Protein AF-A0A817JSJ7-F1 (afdb_monomer_lite)

Radius of gyration: 29.2 Å; chains: 1; bounding box: 54×54×92 Å

Structure (mmCIF, N/CA/C/O backbone):
data_AF-A0A817JSJ7-F1
#
_entry.id   AF-A0A817JSJ7-F1
#
loop_
_atom_site.group_PDB
_atom_site.id
_atom_site.type_symbol
_atom_site.label_atom_id
_atom_site.label_alt_id
_atom_site.label_comp_id
_atom_site.label_asym_id
_atom_site.label_entity_id
_atom_site.label_seq_id
_atom_site.pdbx_PDB_ins_code
_atom_site.Cartn_x
_atom_site.Cartn_y
_atom_site.Cartn_z
_atom_site.occupancy
_atom_site.B_iso_or_equiv
_atom_site.auth_seq_id
_atom_site.auth_comp_id
_atom_site.auth_asym_id
_atom_site.auth_atom_id
_atom_site.pdbx_PDB_model_num
ATOM 1 N N . MET A 1 1 ? -18.099 33.574 53.831 1.00 62.34 1 MET A N 1
ATOM 2 C CA . MET A 1 1 ? -17.077 33.649 52.765 1.00 62.34 1 MET A CA 1
ATOM 3 C C . MET A 1 1 ? -16.277 32.355 52.636 1.00 62.34 1 MET A C 1
ATOM 5 O O . MET A 1 1 ? -16.390 31.718 51.605 1.00 62.34 1 MET A O 1
ATOM 9 N N . GLN A 1 2 ? -15.532 31.900 53.654 1.00 65.31 2 GLN A N 1
ATOM 10 C CA . GLN A 1 2 ? -14.734 30.658 53.552 1.00 65.31 2 GLN A CA 1
ATOM 11 C C . GLN A 1 2 ? -15.597 29.377 53.462 1.00 65.31 2 GLN A C 1
ATOM 13 O O . GLN A 1 2 ? -15.298 28.496 52.664 1.00 65.31 2 GLN A O 1
ATOM 18 N N . ASN A 1 3 ? -16.729 29.326 54.180 1.00 74.06 3 ASN A N 1
ATOM 19 C CA . ASN A 1 3 ? -17.732 28.254 54.039 1.00 74.06 3 ASN A CA 1
ATOM 20 C C . ASN A 1 3 ? -18.443 28.254 52.675 1.00 74.06 3 ASN A C 1
ATOM 22 O O . ASN A 1 3 ? -18.825 27.194 52.188 1.00 74.06 3 ASN A O 1
ATOM 26 N N . ASP A 1 4 ? -18.614 29.422 52.052 1.00 84.06 4 ASP A N 1
ATOM 27 C CA . ASP A 1 4 ? -19.301 29.533 50.759 1.00 84.06 4 ASP A CA 1
ATOM 28 C C . ASP A 1 4 ? -18.400 29.043 49.618 1.00 84.06 4 ASP A C 1
ATOM 30 O O . ASP A 1 4 ? -18.872 28.364 48.712 1.00 84.06 4 ASP A O 1
ATOM 34 N N . ILE A 1 5 ? -17.092 29.321 49.701 1.00 87.44 5 ILE A N 1
ATOM 35 C CA . ILE A 1 5 ? -16.091 28.835 48.738 1.00 87.44 5 ILE A CA 1
ATOM 36 C C . ILE A 1 5 ? -16.008 27.307 48.775 1.00 87.44 5 ILE A C 1
ATOM 38 O O . ILE A 1 5 ? -16.119 26.675 47.729 1.00 87.44 5 ILE A O 1
ATOM 42 N N . HIS A 1 6 ? -15.902 26.707 49.966 1.00 88.88 6 HIS A N 1
ATOM 43 C CA . HIS A 1 6 ? -15.808 25.250 50.084 1.00 88.88 6 HIS A CA 1
ATOM 44 C C . HIS A 1 6 ? -17.056 24.543 49.525 1.00 88.88 6 HIS A C 1
ATOM 46 O O . HIS A 1 6 ? -16.943 23.515 48.855 1.00 88.88 6 HIS A O 1
ATOM 52 N N . LYS A 1 7 ? -18.245 25.118 49.747 1.00 92.75 7 LYS A N 1
ATOM 53 C CA . LYS A 1 7 ? -19.495 24.591 49.192 1.00 92.75 7 LYS A CA 1
ATOM 54 C C . LYS A 1 7 ? -19.500 24.628 47.660 1.00 92.75 7 LYS A C 1
ATOM 56 O O . LYS A 1 7 ? -19.850 23.632 47.035 1.00 92.75 7 LYS A O 1
ATOM 61 N N . ILE A 1 8 ? -19.074 25.744 47.065 1.00 92.38 8 ILE A N 1
ATOM 62 C CA . ILE A 1 8 ? -18.981 25.890 45.604 1.00 92.38 8 ILE A CA 1
ATOM 63 C C . ILE A 1 8 ? -17.980 24.886 45.021 1.00 92.38 8 ILE A C 1
ATOM 65 O O . ILE A 1 8 ? -18.271 24.253 44.008 1.00 92.38 8 ILE A O 1
ATOM 69 N N . GLU A 1 9 ? -16.820 24.706 45.658 1.00 92.69 9 GLU A N 1
ATOM 70 C CA . GLU A 1 9 ? -15.817 23.724 45.230 1.00 92.69 9 GLU A CA 1
ATOM 71 C C . GLU A 1 9 ? -16.383 22.300 45.229 1.00 92.69 9 GLU A C 1
ATOM 73 O O . GLU A 1 9 ? -16.220 21.573 44.249 1.00 92.69 9 GLU A O 1
ATOM 78 N N . GLN A 1 10 ? -17.102 21.918 46.287 1.00 93.38 10 GLN A N 1
ATOM 79 C CA . GLN A 1 10 ? -17.712 20.596 46.384 1.00 93.38 10 GLN A CA 1
ATOM 80 C C . GLN A 1 10 ? -18.798 20.380 45.317 1.00 93.38 10 GLN A C 1
ATOM 82 O O . GLN A 1 10 ? -18.783 19.357 44.634 1.00 93.38 10 GLN A O 1
ATOM 87 N N . GLU A 1 11 ? -19.684 21.357 45.104 1.00 94.50 11 GLU A N 1
ATOM 88 C CA . GLU A 1 11 ? -20.703 21.299 44.043 1.00 94.50 11 GLU A CA 1
ATOM 89 C C . GLU A 1 11 ? -20.063 21.168 42.647 1.00 94.50 11 GLU A C 1
ATOM 91 O O . GLU A 1 11 ? -20.537 20.403 41.800 1.00 94.50 11 GLU A O 1
ATOM 96 N N . CYS A 1 12 ? -18.949 21.868 42.402 1.00 92.31 12 CYS A N 1
ATOM 97 C CA . CYS A 1 12 ? -18.202 21.760 41.149 1.00 92.31 12 CYS A CA 1
ATOM 98 C C . CYS A 1 12 ? -17.604 20.362 40.948 1.00 92.31 12 CYS A C 1
ATOM 100 O O . CYS A 1 12 ? -17.682 19.821 39.841 1.00 92.31 12 CYS A O 1
ATOM 102 N N . LEU A 1 13 ? -17.024 19.774 41.998 1.00 90.75 13 LEU A N 1
ATOM 103 C CA . LEU A 1 13 ? -16.446 18.429 41.951 1.00 90.75 13 LEU A CA 1
ATOM 104 C C . LEU A 1 13 ? -17.517 17.363 41.698 1.00 90.75 13 LEU A C 1
ATOM 106 O O . LEU A 1 13 ? -17.345 16.522 40.817 1.00 90.75 13 LEU A O 1
ATOM 110 N N . GLU A 1 14 ? -18.654 17.436 42.389 1.00 93.56 14 GLU A N 1
ATOM 111 C CA . GLU A 1 14 ? -19.774 16.508 42.196 1.00 93.56 14 GLU A CA 1
ATOM 112 C C . GLU A 1 14 ? -20.348 16.595 40.770 1.00 93.56 14 GLU A C 1
ATOM 114 O O . GLU A 1 14 ? -20.631 15.572 40.126 1.00 93.56 14 GLU A O 1
ATOM 119 N N . LEU A 1 15 ? -20.467 17.813 40.227 1.00 94.56 15 LEU A N 1
ATOM 120 C CA . LEU A 1 15 ? -20.903 18.027 38.848 1.00 94.56 15 LEU A CA 1
ATOM 121 C C . LEU A 1 15 ? -19.897 17.453 37.842 1.00 94.56 15 LEU A C 1
ATOM 123 O O . LEU A 1 15 ? -20.296 16.829 36.852 1.00 94.56 15 LEU A O 1
ATOM 127 N N . LEU A 1 16 ? -18.600 17.651 38.086 1.00 91.00 16 LEU A N 1
ATOM 128 C CA . LEU A 1 16 ? -17.531 17.115 37.248 1.00 91.00 16 LEU A CA 1
ATOM 129 C C . LEU A 1 16 ? -17.543 15.582 37.253 1.00 91.00 16 LEU A C 1
ATOM 131 O O . LEU A 1 16 ? -17.567 14.971 36.183 1.00 91.00 16 LEU A O 1
ATOM 135 N N . GLU A 1 17 ? -17.608 14.956 38.428 1.00 90.81 17 GLU A N 1
ATOM 136 C CA . GLU A 1 17 ? -17.703 13.500 38.556 1.00 90.81 17 GLU A CA 1
ATOM 137 C C . GLU A 1 17 ? -18.913 12.934 37.810 1.00 90.81 17 GLU A C 1
ATOM 139 O O . GLU A 1 17 ? -18.805 11.925 37.110 1.00 90.81 17 GLU A O 1
ATOM 144 N N . THR A 1 18 ? -20.069 13.588 37.933 1.00 94.25 18 THR A N 1
ATOM 145 C CA . THR A 1 18 ? -21.304 13.166 37.262 1.00 94.25 18 THR A CA 1
ATOM 146 C C . THR A 1 18 ? -21.153 13.216 35.741 1.00 94.25 18 THR A C 1
ATOM 148 O O . THR A 1 18 ? -21.547 12.279 35.034 1.00 94.25 18 THR A O 1
ATOM 151 N N . LYS A 1 19 ? -20.521 14.273 35.215 1.00 94.06 19 LYS A N 1
ATOM 152 C CA . LYS A 1 19 ? -20.223 14.389 33.781 1.00 94.06 19 LYS A CA 1
ATOM 153 C C . LYS A 1 19 ? -19.260 13.301 33.315 1.00 94.06 19 LYS A C 1
ATOM 155 O O . LYS A 1 19 ? -19.505 12.688 32.280 1.00 94.06 19 LYS A O 1
ATOM 160 N N . ILE A 1 20 ? -18.217 13.006 34.087 1.00 92.69 20 ILE A N 1
ATOM 161 C CA . ILE A 1 20 ? -17.243 11.961 33.745 1.00 92.69 20 ILE A CA 1
ATOM 162 C C . ILE A 1 20 ? -17.897 10.582 33.745 1.00 92.69 20 ILE A C 1
ATOM 164 O O . ILE A 1 20 ? -17.749 9.845 32.774 1.00 92.69 20 ILE A O 1
ATOM 168 N N . LYS A 1 21 ? -18.695 10.254 34.769 1.00 93.00 21 LYS A N 1
ATOM 169 C CA . LYS A 1 21 ? -19.471 9.002 34.820 1.00 93.00 21 LYS A CA 1
ATOM 170 C C . LYS A 1 21 ? -20.383 8.859 33.595 1.00 93.00 21 LYS A C 1
ATOM 172 O O . LYS A 1 21 ? -20.471 7.778 33.014 1.00 93.00 21 LYS A O 1
ATOM 177 N N . THR A 1 22 ? -21.003 9.956 33.157 1.00 95.44 22 THR A N 1
ATOM 178 C CA . THR A 1 22 ? -21.843 9.987 31.948 1.00 95.44 22 THR A CA 1
ATOM 179 C C . THR A 1 22 ? -21.032 9.722 30.675 1.00 95.44 22 THR A C 1
ATOM 181 O O . THR A 1 22 ? -21.465 8.938 29.827 1.00 95.44 22 THR A O 1
ATOM 184 N N . ILE A 1 23 ? -19.845 10.324 30.547 1.00 95.44 23 ILE A N 1
ATOM 185 C CA . ILE A 1 23 ? -18.925 10.083 29.425 1.00 95.44 23 ILE A CA 1
ATOM 186 C C . ILE A 1 23 ? -18.484 8.614 29.407 1.00 95.44 23 ILE A C 1
ATOM 188 O O . ILE A 1 23 ? -18.641 7.959 28.380 1.00 95.44 23 ILE A O 1
ATOM 192 N N . CYS A 1 24 ? -18.018 8.070 30.538 1.00 94.25 24 CYS A N 1
ATOM 193 C CA . CYS A 1 24 ? -17.619 6.663 30.652 1.00 94.25 24 CYS A CA 1
ATOM 194 C C . CYS A 1 24 ? -18.755 5.714 30.247 1.00 94.25 24 CYS A C 1
ATOM 196 O O . CYS A 1 24 ? -18.560 4.854 29.393 1.00 94.25 24 CYS A O 1
ATOM 198 N N . SER A 1 25 ? -19.969 5.924 30.772 1.00 95.19 25 SER A N 1
ATOM 199 C CA . SER A 1 25 ? -21.135 5.106 30.413 1.00 95.19 25 SER A CA 1
ATOM 200 C C . SER A 1 25 ? -21.480 5.198 28.922 1.00 95.19 25 SER A C 1
ATOM 202 O O . SER A 1 25 ? -21.904 4.213 28.318 1.00 95.19 25 SER A O 1
ATOM 204 N N . SER A 1 26 ? -21.292 6.369 28.309 1.00 96.25 26 SER A N 1
ATOM 205 C CA . SER A 1 26 ? -21.545 6.566 26.879 1.00 96.25 26 SER A CA 1
ATOM 206 C C . SER A 1 26 ? -20.517 5.827 26.020 1.00 96.25 26 SER A C 1
ATOM 208 O O . SER A 1 26 ? -20.895 5.188 25.040 1.00 96.25 26 SER A O 1
ATOM 210 N N . VAL A 1 27 ? -19.240 5.841 26.417 1.00 96.00 27 VAL A N 1
ATOM 211 C CA . VAL A 1 27 ? -18.190 5.043 25.767 1.00 96.00 27 VAL A CA 1
ATOM 212 C C . VAL A 1 27 ? -18.471 3.552 25.912 1.00 96.00 27 VAL A C 1
ATOM 214 O O . VAL A 1 27 ? -18.453 2.848 24.909 1.00 96.00 27 VAL A O 1
ATOM 217 N N . ASP A 1 28 ? -18.807 3.073 27.111 1.00 95.25 28 ASP A N 1
ATOM 218 C CA . ASP A 1 28 ? -19.097 1.654 27.353 1.00 95.25 28 ASP A CA 1
ATOM 219 C C . ASP A 1 28 ? -20.264 1.144 26.491 1.00 95.25 28 ASP A C 1
ATOM 221 O O . ASP A 1 28 ? -20.211 0.036 25.949 1.00 95.25 28 ASP A O 1
ATOM 225 N N . LYS A 1 29 ? -21.308 1.963 26.301 1.00 96.50 29 LYS A N 1
ATOM 226 C CA . LYS A 1 29 ? -22.425 1.642 25.397 1.00 96.50 29 LYS A CA 1
ATOM 227 C C . LYS A 1 29 ? -21.965 1.519 23.944 1.00 96.50 29 LYS A C 1
ATOM 229 O O . LYS A 1 29 ? -22.336 0.558 23.272 1.00 96.50 29 LYS A O 1
ATOM 234 N N . LEU A 1 30 ? -21.151 2.464 23.469 1.00 96.94 30 LEU A N 1
ATOM 235 C CA . LEU A 1 30 ? -20.609 2.443 22.106 1.00 96.94 30 LEU A CA 1
ATOM 236 C C . LEU A 1 30 ? -19.670 1.252 21.891 1.00 96.94 30 LEU A C 1
ATOM 238 O O . LEU A 1 30 ? -19.754 0.597 20.856 1.00 96.94 30 LEU A O 1
ATOM 242 N N . LEU A 1 31 ? -18.830 0.925 22.874 1.00 95.25 31 LEU A N 1
ATOM 243 C CA . LEU A 1 31 ? -17.957 -0.248 22.840 1.00 95.25 31 LEU A CA 1
ATOM 244 C C . LEU A 1 31 ? -18.757 -1.548 22.805 1.00 95.25 31 LEU A C 1
ATOM 246 O O . LEU A 1 31 ? -18.486 -2.403 21.970 1.00 95.25 31 LEU A O 1
ATOM 250 N N . THR A 1 32 ? -19.788 -1.671 23.645 1.00 95.25 32 THR A N 1
ATOM 251 C CA . THR A 1 32 ? -20.672 -2.847 23.652 1.00 95.25 32 THR A CA 1
ATOM 252 C C . THR A 1 32 ? -21.323 -3.044 22.285 1.00 95.25 32 THR A C 1
ATOM 254 O O . THR A 1 32 ? -21.316 -4.150 21.742 1.00 95.25 32 THR A O 1
ATOM 257 N N . LYS A 1 33 ? -21.831 -1.958 21.693 1.00 95.75 33 LYS A N 1
ATOM 258 C CA . LYS A 1 33 ? -22.406 -1.984 20.348 1.00 95.75 33 LYS A CA 1
ATOM 259 C C . LYS A 1 33 ? -21.364 -2.366 19.293 1.00 95.75 33 LYS A C 1
ATOM 261 O O . LYS A 1 33 ? -21.625 -3.227 18.458 1.00 95.75 33 LYS A O 1
ATOM 266 N N . PHE A 1 34 ? -20.167 -1.786 19.353 1.00 94.31 34 PHE A N 1
ATOM 267 C CA . PHE A 1 34 ? -19.067 -2.091 18.436 1.00 94.31 34 PHE A CA 1
ATOM 268 C C . PHE A 1 34 ? -18.654 -3.572 18.487 1.00 94.31 34 PHE A C 1
ATOM 270 O O . PHE A 1 34 ? -18.462 -4.206 17.444 1.00 94.31 34 PHE A O 1
ATOM 277 N N . SER A 1 35 ? -18.588 -4.155 19.686 1.00 91.69 35 SER A N 1
ATOM 278 C CA . SER A 1 35 ? -18.313 -5.581 19.869 1.00 91.69 35 SER A CA 1
ATOM 279 C C . SER A 1 35 ? -19.367 -6.466 19.194 1.00 91.69 35 SER A C 1
ATOM 281 O O . SER A 1 35 ? -19.005 -7.500 18.627 1.00 91.69 35 SER A O 1
ATOM 283 N N . GLN A 1 36 ? -20.638 -6.048 19.192 1.00 91.25 36 GLN A N 1
ATOM 284 C CA . GLN A 1 36 ? -21.764 -6.794 18.618 1.00 91.25 36 GLN A CA 1
ATOM 285 C C . GLN A 1 36 ? -21.904 -6.613 17.095 1.00 91.25 36 GLN A C 1
ATOM 287 O O . GLN A 1 36 ? -22.026 -7.599 16.372 1.00 91.25 36 GLN A O 1
ATOM 292 N N . GLU A 1 37 ? -21.855 -5.379 16.588 1.00 86.38 37 GLU A N 1
ATOM 293 C CA . GLU A 1 37 ? -22.254 -5.038 15.208 1.00 86.38 37 GLU A CA 1
ATOM 294 C C . GLU A 1 37 ? -21.086 -4.949 14.207 1.00 86.38 37 GLU A C 1
ATOM 296 O O . GLU A 1 37 ? -21.292 -4.669 13.027 1.00 86.38 37 GLU A O 1
ATOM 301 N N . ASN A 1 38 ? -19.847 -5.211 14.644 1.00 80.75 38 ASN A N 1
ATOM 302 C CA . ASN A 1 38 ? -18.590 -5.090 13.880 1.00 80.75 38 ASN A CA 1
ATOM 303 C C . ASN A 1 38 ? -18.203 -3.662 13.455 1.00 80.75 38 ASN A C 1
ATOM 305 O O . ASN A 1 38 ? -17.016 -3.393 13.280 1.00 80.75 38 ASN A O 1
ATOM 309 N N . ILE A 1 39 ? -19.157 -2.752 13.256 1.00 87.44 39 ILE A N 1
ATOM 310 C CA . ILE A 1 39 ? -18.911 -1.388 12.778 1.00 87.44 39 ILE A CA 1
ATOM 311 C C . ILE A 1 39 ? -19.894 -0.440 13.466 1.00 87.44 39 ILE A C 1
ATOM 313 O O . ILE A 1 39 ? -21.045 -0.800 13.692 1.00 87.44 39 ILE A O 1
ATOM 317 N N . LEU A 1 40 ? -19.449 0.777 13.770 1.00 93.81 40 LEU A N 1
ATOM 318 C CA . LEU A 1 40 ? -20.327 1.858 14.213 1.00 93.81 40 LEU A CA 1
ATOM 319 C C . LEU A 1 40 ? -20.749 2.734 13.026 1.00 93.81 40 LEU A C 1
ATOM 321 O O . LEU A 1 40 ? -20.100 2.765 11.976 1.00 93.81 40 LEU A O 1
ATOM 325 N N . THR A 1 41 ? -21.833 3.484 13.190 1.00 94.69 41 THR A N 1
ATOM 326 C CA . THR A 1 41 ? -22.173 4.557 12.250 1.00 94.69 41 THR A CA 1
ATOM 327 C C . THR A 1 41 ? -21.184 5.720 12.376 1.00 94.69 41 THR A C 1
ATOM 329 O O . THR A 1 41 ? -20.485 5.867 13.377 1.00 94.69 41 THR A O 1
ATOM 332 N N . ARG A 1 42 ? -21.135 6.600 11.368 1.00 93.62 42 ARG A N 1
ATOM 333 C CA . ARG A 1 42 ? -20.262 7.787 11.398 1.00 93.62 42 ARG A CA 1
ATOM 334 C C . ARG A 1 42 ? -20.513 8.667 12.628 1.00 93.62 42 ARG A C 1
ATOM 336 O O . ARG A 1 42 ? -19.566 9.049 13.298 1.00 93.62 42 ARG A O 1
ATOM 343 N N . VAL A 1 43 ? -21.782 8.924 12.944 1.00 96.69 43 VAL A N 1
ATOM 344 C CA . VAL A 1 43 ? -22.179 9.734 14.109 1.00 96.69 43 VAL A CA 1
ATOM 345 C C . VAL A 1 43 ? -21.708 9.087 15.413 1.00 96.69 43 VAL A C 1
ATOM 347 O O . VAL A 1 43 ? -21.242 9.766 16.322 1.00 96.69 43 VAL A O 1
ATOM 350 N N . GLU A 1 44 ? -21.784 7.763 15.504 1.00 97.44 44 GLU A N 1
ATOM 351 C CA . GLU A 1 44 ? -21.312 7.022 16.672 1.00 97.44 44 GLU A CA 1
ATOM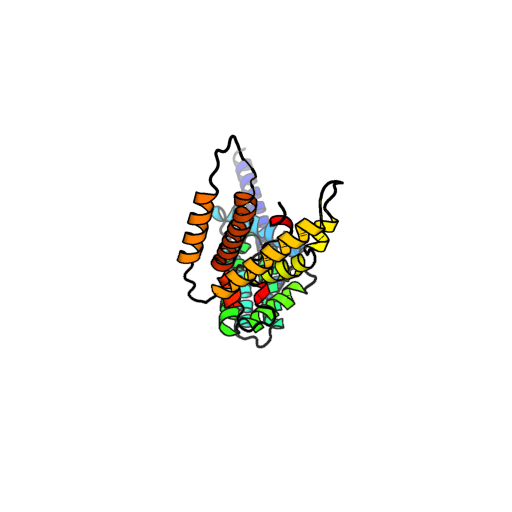 352 C C . GLU A 1 44 ? -19.790 7.036 16.802 1.00 97.44 44 GLU A C 1
ATOM 354 O O . GLU A 1 44 ? -19.293 7.153 17.919 1.00 97.44 44 GLU A O 1
ATOM 359 N N . TYR A 1 45 ? -19.048 6.978 15.692 1.00 97.19 45 TYR A N 1
ATOM 360 C CA . TYR A 1 45 ? -17.601 7.192 15.715 1.00 97.19 45 TYR A CA 1
ATOM 361 C C . TYR A 1 45 ? -17.236 8.616 16.139 1.00 97.19 45 TYR A C 1
ATOM 363 O O . TYR A 1 45 ? -16.322 8.788 16.942 1.00 97.19 45 TYR A O 1
ATOM 371 N N . ASP A 1 46 ? -17.955 9.632 15.659 1.00 97.38 46 ASP A N 1
ATOM 372 C CA . ASP A 1 46 ? -17.724 11.026 16.053 1.00 97.38 46 ASP A CA 1
ATOM 373 C C . ASP A 1 46 ? -17.947 11.210 17.565 1.00 97.38 46 ASP A C 1
ATOM 375 O O . ASP A 1 46 ? -17.104 11.785 18.260 1.00 97.38 46 ASP A O 1
ATOM 379 N N . HIS A 1 47 ? -19.029 10.638 18.106 1.00 97.62 47 HIS A N 1
ATOM 380 C CA . HIS A 1 47 ? -19.278 10.613 19.548 1.00 97.62 47 HIS A CA 1
ATOM 381 C C . HIS A 1 47 ? -18.214 9.823 20.312 1.00 97.62 47 HIS A C 1
ATOM 383 O O . HIS A 1 47 ? -17.725 10.298 21.337 1.00 97.62 47 HIS A O 1
ATOM 389 N N . PHE A 1 48 ? -17.818 8.649 19.812 1.00 97.62 48 PHE A N 1
ATOM 390 C CA . PHE A 1 48 ? -16.755 7.852 20.417 1.00 97.62 48 PHE A CA 1
ATOM 391 C C . PHE A 1 48 ? -15.458 8.659 20.515 1.00 97.62 48 PHE A C 1
ATOM 393 O O . PHE A 1 48 ? -14.881 8.744 21.593 1.00 97.62 48 PHE A O 1
ATOM 400 N N . ASN A 1 49 ? -15.028 9.299 19.425 1.00 97.25 49 ASN A N 1
ATOM 401 C CA . ASN A 1 49 ? -13.804 10.099 19.390 1.00 97.25 49 ASN A CA 1
ATOM 402 C C . ASN A 1 49 ? -13.864 11.285 20.353 1.00 97.25 49 ASN A C 1
ATOM 404 O O . ASN A 1 49 ? -12.883 11.554 21.044 1.00 97.25 49 ASN A O 1
ATOM 408 N N . LEU A 1 50 ? -15.008 11.973 20.428 1.00 97.06 50 LEU A N 1
ATOM 409 C CA . LEU A 1 50 ? -15.215 13.074 21.367 1.00 97.06 50 LEU A CA 1
ATOM 410 C C . LEU A 1 50 ? -15.082 12.592 22.818 1.00 97.06 50 LEU A C 1
ATOM 412 O O . LEU A 1 50 ? -14.331 13.167 23.605 1.00 97.06 50 LEU A O 1
ATOM 416 N N . TYR A 1 51 ? -15.794 11.525 23.179 1.00 96.19 51 TYR A N 1
ATOM 417 C CA . TYR A 1 51 ? -15.769 10.996 24.539 1.00 96.19 51 TYR A CA 1
ATOM 418 C C . TYR A 1 51 ? -14.408 10.411 24.904 1.00 96.19 51 TYR A C 1
ATOM 420 O O . TYR A 1 51 ? -13.877 10.721 25.967 1.00 96.19 51 TYR A O 1
ATOM 428 N N . TYR A 1 52 ? -13.814 9.623 24.012 1.00 96.12 52 TYR A N 1
ATOM 429 C CA . TYR A 1 52 ? -12.485 9.063 24.202 1.00 96.12 52 TYR A CA 1
ATOM 430 C C . TYR A 1 52 ? -11.431 10.164 24.349 1.00 96.12 52 TYR A C 1
ATOM 432 O O . TYR A 1 52 ? -10.641 10.131 25.288 1.00 96.12 52 TYR A O 1
ATOM 440 N N . GLY A 1 53 ? -11.462 11.189 23.492 1.00 95.38 53 GLY A N 1
ATOM 441 C CA . GLY A 1 53 ? -10.565 12.342 23.577 1.00 95.38 53 GLY A CA 1
ATOM 442 C C . GLY A 1 53 ? -10.681 13.093 24.907 1.00 95.38 53 GLY A C 1
ATOM 443 O O . GLY A 1 53 ? -9.662 13.446 25.509 1.00 95.38 53 GLY A O 1
ATOM 444 N N . ASN A 1 54 ? -11.905 13.262 25.419 1.00 94.38 54 ASN A N 1
ATOM 445 C CA . ASN A 1 54 ? -12.128 13.825 26.751 1.00 94.38 54 ASN A CA 1
ATOM 446 C C . ASN A 1 54 ? -11.516 12.942 27.847 1.00 94.38 54 ASN A C 1
ATOM 448 O O . ASN A 1 54 ? -10.813 13.461 28.710 1.00 94.38 54 ASN A O 1
ATOM 452 N N . LEU A 1 55 ? -11.724 11.619 27.796 1.00 94.50 55 LEU A N 1
ATOM 453 C CA . LEU A 1 55 ? -11.159 10.682 28.775 1.00 94.50 55 LEU A CA 1
ATOM 454 C C . LEU A 1 55 ? -9.626 10.689 28.761 1.00 94.50 55 LEU A C 1
ATOM 456 O O . LEU A 1 55 ? -9.010 10.760 29.821 1.00 94.50 55 LEU A O 1
ATOM 460 N N . ILE A 1 56 ? -9.005 10.681 27.578 1.00 94.19 56 ILE A N 1
ATOM 461 C CA . ILE A 1 56 ? -7.548 10.794 27.431 1.00 94.19 56 ILE A CA 1
ATOM 462 C C . ILE A 1 56 ? -7.027 12.082 28.075 1.00 94.19 56 ILE A C 1
ATOM 464 O O . ILE A 1 56 ? -5.999 12.047 28.749 1.00 94.19 56 ILE A O 1
ATOM 468 N N . SER A 1 57 ? -7.732 13.201 27.890 1.00 92.56 57 SER A N 1
ATOM 469 C CA . SER A 1 57 ? -7.298 14.511 28.388 1.00 92.56 57 SER A CA 1
ATOM 470 C C . SER A 1 57 ? -7.331 14.614 29.913 1.00 92.56 57 SER A C 1
ATOM 472 O O . SER A 1 57 ? -6.486 15.286 30.492 1.00 92.56 57 SER A O 1
ATOM 474 N N . ILE A 1 58 ? -8.269 13.928 30.574 1.00 91.12 58 ILE A N 1
ATOM 475 C CA . ILE A 1 58 ? -8.431 13.987 32.038 1.00 91.12 58 ILE A CA 1
ATOM 476 C C . ILE A 1 58 ? -7.712 12.856 32.785 1.00 91.12 58 ILE A C 1
ATOM 478 O O . ILE A 1 58 ? -7.722 12.832 34.013 1.00 91.12 58 ILE A O 1
ATOM 482 N N . ARG A 1 59 ? -7.088 11.910 32.073 1.00 91.31 59 ARG A N 1
ATOM 483 C CA . ARG A 1 59 ? -6.574 10.661 32.663 1.00 91.31 59 ARG A CA 1
ATOM 484 C C . ARG A 1 59 ? -5.483 10.821 33.716 1.00 91.31 59 ARG A C 1
ATOM 486 O O . ARG A 1 59 ? -5.255 9.901 34.492 1.00 91.31 59 ARG A O 1
ATOM 493 N N . GLN A 1 60 ? -4.758 11.937 33.679 1.00 87.50 60 GLN A N 1
ATOM 494 C CA . GLN A 1 60 ? -3.694 12.226 34.644 1.00 87.50 60 GLN A CA 1
ATOM 495 C C . GLN A 1 60 ? -4.270 12.660 35.992 1.00 87.50 60 GLN A C 1
ATOM 497 O O . GLN A 1 60 ? -3.700 12.341 37.029 1.00 87.50 60 GLN A O 1
ATOM 502 N N . GLU A 1 61 ? -5.427 13.317 35.961 1.00 86.50 61 GLU A N 1
ATOM 503 C CA . GLU A 1 61 ? -6.077 13.887 37.139 1.00 86.50 61 GLU A CA 1
ATOM 504 C C . GLU A 1 61 ? -7.129 12.941 37.724 1.00 86.50 61 GLU A C 1
ATOM 506 O O . GLU A 1 61 ? -7.428 12.977 38.915 1.00 86.50 61 GLU A O 1
ATOM 511 N N . ILE A 1 62 ? -7.718 12.087 36.882 1.00 83.69 62 ILE A N 1
ATOM 512 C CA . ILE A 1 62 ? -8.843 11.232 37.252 1.00 83.69 62 ILE A CA 1
ATOM 513 C C . ILE A 1 62 ? -8.584 9.820 36.754 1.00 83.69 62 ILE A C 1
ATOM 515 O O . ILE A 1 62 ? -8.302 9.587 35.579 1.00 83.69 62 ILE A O 1
ATOM 519 N N . LYS A 1 63 ? -8.723 8.854 37.666 1.00 83.19 63 LYS A N 1
ATOM 520 C CA . LYS A 1 63 ? -8.537 7.436 37.371 1.00 83.19 63 LYS A CA 1
ATOM 521 C C . LYS A 1 63 ? -9.648 6.946 36.439 1.00 83.19 63 LYS A C 1
ATOM 523 O O . LYS A 1 63 ? -10.746 6.617 36.880 1.00 83.19 63 LYS A O 1
ATOM 528 N N . VAL A 1 64 ? -9.345 6.894 35.147 1.00 85.69 64 VAL A N 1
ATOM 529 C CA . VAL A 1 64 ? -10.208 6.349 34.092 1.00 85.69 64 VAL A CA 1
ATOM 530 C C . VAL A 1 64 ? -9.552 5.113 33.481 1.00 85.69 64 VAL A C 1
ATOM 532 O O . VAL A 1 64 ? -8.344 5.086 33.270 1.00 85.69 64 VAL A O 1
ATOM 535 N N . HIS A 1 65 ? -10.342 4.077 33.203 1.00 85.75 65 HIS A N 1
ATOM 536 C CA . HIS A 1 65 ? -9.855 2.801 32.666 1.00 85.75 65 HIS A CA 1
ATOM 537 C C . HIS A 1 65 ? -9.725 2.844 31.137 1.00 85.75 65 HIS A C 1
ATOM 539 O O . HIS A 1 65 ? -10.464 2.169 30.421 1.00 85.75 65 HIS A O 1
ATOM 545 N N . ILE A 1 66 ? -8.806 3.666 30.630 1.00 89.50 66 ILE A N 1
ATOM 546 C CA . ILE A 1 66 ? -8.556 3.804 29.185 1.00 89.50 66 ILE A CA 1
ATOM 547 C C . ILE A 1 66 ? -8.045 2.496 28.582 1.00 89.50 66 ILE A C 1
ATOM 549 O O . ILE A 1 66 ? -8.397 2.163 27.454 1.00 89.50 66 ILE A O 1
ATOM 553 N N . GLU A 1 67 ? -7.274 1.726 29.343 1.00 91.31 67 GLU A N 1
ATOM 554 C CA . GLU A 1 67 ? -6.697 0.457 28.901 1.00 91.31 67 GLU A CA 1
ATOM 555 C C . GLU A 1 67 ? -7.788 -0.531 28.480 1.00 91.31 67 GLU A C 1
ATOM 557 O O . GLU A 1 67 ? -7.644 -1.208 27.468 1.00 91.31 67 GLU A O 1
ATOM 562 N N . LYS A 1 68 ? -8.926 -0.535 29.187 1.00 92.75 68 LYS A N 1
ATOM 563 C CA . LYS A 1 68 ? -10.086 -1.370 28.854 1.00 92.75 68 LYS A CA 1
ATOM 564 C C . LYS A 1 68 ? -10.717 -0.976 27.513 1.00 92.75 68 LYS A C 1
ATOM 566 O O . LYS A 1 68 ? -11.224 -1.829 26.791 1.00 92.75 68 LYS A O 1
ATOM 571 N N . ILE A 1 69 ? -10.702 0.315 27.170 1.00 94.12 69 ILE A N 1
ATOM 572 C CA . ILE A 1 69 ? -11.204 0.807 25.877 1.00 94.12 69 ILE A CA 1
ATOM 573 C C . ILE A 1 69 ? -10.300 0.297 24.753 1.00 94.12 69 ILE A C 1
ATOM 575 O O . ILE A 1 69 ? -10.799 -0.202 23.744 1.00 94.12 69 ILE A O 1
ATOM 579 N N . GLU A 1 70 ? -8.979 0.412 24.933 1.00 94.94 70 GLU A N 1
ATOM 580 C CA . GLU A 1 70 ? -8.012 -0.106 23.962 1.00 94.94 70 GLU A CA 1
ATOM 581 C C . GLU A 1 70 ? -8.150 -1.626 23.805 1.00 94.94 70 GLU A C 1
ATOM 583 O O . GLU A 1 70 ? -8.214 -2.106 22.676 1.00 94.94 70 GLU A O 1
ATOM 588 N N . GLU A 1 71 ? -8.264 -2.363 24.913 1.00 95.88 71 GLU A N 1
ATOM 589 C CA . GLU A 1 71 ? -8.446 -3.819 24.940 1.00 95.88 71 GLU A CA 1
ATOM 590 C C . GLU A 1 71 ? -9.647 -4.248 24.091 1.00 95.88 71 GLU A C 1
ATOM 592 O O . GLU A 1 71 ? -9.476 -5.008 23.145 1.00 95.88 71 GLU A O 1
ATOM 597 N N . VAL A 1 72 ? -10.834 -3.668 24.307 1.00 95.38 72 VAL A N 1
ATOM 598 C CA . VAL A 1 72 ? -12.038 -4.025 23.529 1.00 95.38 72 VAL A CA 1
ATOM 599 C C . VAL A 1 72 ? -11.856 -3.778 22.027 1.00 95.38 72 VAL A C 1
ATOM 601 O O . VAL A 1 72 ? -12.323 -4.566 21.197 1.00 95.38 72 VAL A O 1
ATOM 604 N N . ILE A 1 73 ? -11.188 -2.684 21.651 1.00 96.00 73 ILE A N 1
ATOM 605 C CA . ILE A 1 73 ? -10.928 -2.376 20.240 1.00 96.00 73 ILE A CA 1
ATOM 606 C C . ILE A 1 73 ? -9.954 -3.393 19.652 1.00 96.00 73 ILE A C 1
ATOM 608 O O . ILE A 1 73 ? -10.223 -3.944 18.583 1.00 96.00 73 ILE A O 1
ATOM 612 N N . PHE A 1 74 ? -8.841 -3.661 20.332 1.00 97.06 74 PHE A N 1
ATOM 613 C CA . PHE A 1 74 ? -7.810 -4.555 19.816 1.00 97.06 74 PHE A CA 1
ATOM 614 C C . PHE A 1 74 ? -8.205 -6.029 19.869 1.00 97.06 74 PHE A C 1
ATOM 616 O O . PHE A 1 74 ? -7.834 -6.754 18.950 1.00 97.06 74 PHE A O 1
ATOM 623 N N . ASP A 1 75 ? -9.042 -6.450 20.812 1.00 96.38 75 ASP A N 1
ATOM 624 C CA . ASP A 1 75 ? -9.670 -7.772 20.806 1.00 96.38 75 ASP A CA 1
ATOM 625 C C . ASP A 1 75 ? -10.484 -7.968 19.526 1.00 96.38 75 ASP A C 1
ATOM 627 O O . ASP A 1 75 ? -10.379 -8.994 18.851 1.00 96.38 75 ASP A O 1
ATOM 631 N N . LYS A 1 76 ? -11.252 -6.948 19.123 1.00 95.75 76 LYS A N 1
ATOM 632 C CA . LYS A 1 76 ? -12.033 -6.997 17.883 1.00 95.75 76 LYS A CA 1
ATOM 633 C C . LYS A 1 76 ? -11.143 -7.043 16.640 1.00 95.75 76 LYS A C 1
ATOM 635 O O . LYS A 1 76 ? -11.420 -7.812 15.719 1.00 95.75 76 LYS A O 1
ATOM 640 N N . ILE A 1 77 ? -10.066 -6.255 16.619 1.00 97.50 77 ILE A N 1
ATOM 641 C CA . ILE A 1 77 ? -9.063 -6.303 15.545 1.00 97.50 77 ILE A CA 1
ATOM 642 C C . ILE A 1 77 ? -8.444 -7.704 15.470 1.00 97.50 77 ILE A C 1
ATOM 644 O O . ILE A 1 77 ? -8.413 -8.297 14.394 1.00 97.50 77 ILE A O 1
ATOM 648 N N . GLN A 1 78 ? -8.040 -8.271 16.607 1.00 97.38 78 GLN A N 1
ATOM 649 C CA . GLN A 1 78 ? -7.459 -9.608 16.698 1.00 97.38 78 GLN A CA 1
ATOM 650 C C . GLN A 1 78 ? -8.439 -10.697 16.244 1.00 97.38 78 GLN A C 1
ATOM 652 O O . GLN A 1 78 ? -8.025 -11.663 15.598 1.00 97.38 78 GLN A O 1
ATOM 657 N N . MET A 1 79 ? -9.739 -10.553 16.522 1.00 95.62 79 MET A N 1
ATOM 658 C CA . MET A 1 79 ? -10.758 -11.448 15.969 1.00 95.62 79 MET A CA 1
ATOM 659 C C . MET A 1 79 ? -10.741 -11.439 14.436 1.00 95.62 79 MET A C 1
ATOM 661 O O . MET A 1 79 ? -10.717 -12.512 13.833 1.00 95.62 79 MET A O 1
ATOM 665 N N . TRP A 1 80 ? -10.693 -10.264 13.797 1.00 96.69 80 TRP A N 1
ATOM 666 C CA . TRP A 1 80 ? -10.606 -10.167 12.334 1.00 96.69 80 TRP A CA 1
ATOM 667 C C . TRP A 1 80 ? -9.298 -10.737 11.781 1.00 96.69 80 TRP A C 1
ATOM 669 O O . TRP A 1 80 ? -9.326 -11.416 10.757 1.00 96.69 80 TRP A O 1
ATOM 679 N N . GLU A 1 81 ? -8.169 -10.541 12.463 1.00 96.88 81 GLU A N 1
ATOM 680 C CA . GLU A 1 81 ? -6.895 -11.176 12.093 1.00 96.88 81 GLU A CA 1
ATOM 681 C C . GLU A 1 81 ? -6.975 -12.704 12.155 1.00 96.88 81 GLU A C 1
ATOM 683 O O . GLU A 1 81 ? -6.490 -13.403 11.263 1.00 96.88 81 GLU A O 1
ATOM 688 N N . CYS A 1 82 ? -7.596 -13.237 13.210 1.00 95.44 82 CYS A N 1
ATOM 689 C CA . CYS A 1 82 ? -7.803 -14.670 13.368 1.00 95.44 82 CYS A CA 1
ATOM 690 C C . CYS A 1 82 ? -8.719 -15.224 12.279 1.00 95.44 82 CYS A C 1
ATOM 692 O O . CYS A 1 82 ? -8.437 -16.306 11.768 1.00 95.44 82 CYS A O 1
ATOM 694 N N . SER A 1 83 ? -9.772 -14.490 11.908 1.00 93.69 83 SER A N 1
ATOM 695 C CA . SER A 1 83 ? -10.601 -14.827 10.753 1.00 93.69 83 SER A CA 1
ATOM 696 C C . SER A 1 83 ? -9.751 -14.852 9.489 1.00 93.69 83 SER A C 1
ATOM 698 O O . SER A 1 83 ? -9.641 -15.910 8.891 1.00 93.69 83 SER A O 1
ATOM 700 N N . ILE A 1 84 ? -9.034 -13.778 9.136 1.00 95.06 84 ILE A N 1
ATOM 701 C CA . ILE A 1 84 ? -8.191 -13.716 7.922 1.00 95.06 84 ILE A CA 1
ATOM 702 C C . ILE A 1 84 ? -7.242 -14.920 7.797 1.00 95.06 84 ILE A C 1
ATOM 704 O O . ILE A 1 84 ? -7.054 -15.439 6.701 1.00 95.06 84 ILE A O 1
ATOM 708 N N . LYS A 1 85 ? -6.659 -15.385 8.909 1.00 92.94 85 LYS A N 1
ATOM 709 C CA . LYS A 1 85 ? -5.759 -16.552 8.930 1.00 92.94 85 LYS A CA 1
ATOM 710 C C . LYS A 1 85 ? -6.470 -17.896 8.727 1.00 92.94 85 LYS A C 1
ATOM 712 O O . LYS A 1 85 ? -5.820 -18.856 8.324 1.00 92.94 85 LYS A O 1
ATOM 717 N N . LYS A 1 86 ? -7.756 -17.986 9.070 1.00 90.69 86 LYS A N 1
ATOM 718 C CA . LYS A 1 86 ? -8.582 -19.203 8.997 1.00 90.69 86 LYS A CA 1
ATOM 719 C C . LYS A 1 86 ? -9.480 -19.251 7.759 1.00 90.69 86 LYS A C 1
ATOM 721 O O . LYS A 1 86 ? -9.906 -20.339 7.383 1.00 90.69 86 LYS A O 1
ATOM 726 N N . GLU A 1 87 ? -9.811 -18.097 7.182 1.00 79.25 87 GLU A N 1
ATOM 727 C CA . GLU A 1 87 ? -10.766 -17.991 6.083 1.00 79.25 87 GLU A CA 1
ATOM 728 C C . GLU A 1 87 ? -10.266 -18.691 4.820 1.00 79.25 87 GLU A C 1
ATOM 730 O O . GLU A 1 87 ? -9.084 -18.666 4.482 1.00 79.25 87 GLU A O 1
ATOM 735 N N . SER A 1 88 ? -11.212 -19.278 4.089 1.00 72.75 88 SER A N 1
ATOM 736 C CA . SER A 1 88 ? -10.934 -20.008 2.848 1.00 72.75 88 SER A CA 1
ATOM 737 C C . SER A 1 88 ? -11.134 -19.164 1.587 1.00 72.75 88 SER A C 1
ATOM 739 O O . SER A 1 88 ? -10.647 -19.541 0.520 1.00 72.75 88 SER A O 1
ATOM 741 N N . THR A 1 89 ? -11.830 -18.020 1.681 1.00 89.94 89 THR A N 1
ATOM 742 C CA . THR A 1 89 ? -12.167 -17.195 0.514 1.00 89.94 89 THR A CA 1
ATOM 743 C C . THR A 1 89 ? -11.511 -15.816 0.544 1.00 89.94 89 THR A C 1
ATOM 745 O O . THR A 1 89 ? -11.352 -15.173 1.583 1.00 89.94 89 THR A O 1
ATOM 748 N N . VAL A 1 90 ? -11.173 -15.312 -0.647 1.00 92.75 90 VAL A N 1
ATOM 749 C CA . VAL A 1 90 ? -10.602 -13.966 -0.820 1.00 92.75 90 VAL A CA 1
ATOM 750 C C . VAL A 1 90 ? -11.610 -12.889 -0.400 1.00 92.75 90 VAL A C 1
ATOM 752 O O . VAL A 1 90 ? -11.220 -11.811 0.048 1.00 92.75 90 VAL A O 1
ATOM 755 N N . GLN A 1 91 ? -12.909 -13.162 -0.531 1.00 93.44 91 GLN A N 1
ATOM 756 C CA . GLN A 1 91 ? -13.994 -12.252 -0.176 1.00 93.44 91 GLN A CA 1
ATOM 757 C C . GLN A 1 91 ? -14.060 -12.017 1.334 1.00 93.44 91 GLN A C 1
ATOM 759 O O . GLN A 1 91 ? -14.179 -10.866 1.758 1.00 93.44 91 GLN A O 1
ATOM 764 N N . ASP A 1 92 ? -13.909 -13.069 2.135 1.00 92.81 92 ASP A N 1
ATOM 765 C CA . ASP A 1 92 ? -13.946 -12.952 3.594 1.00 92.81 92 ASP A CA 1
ATOM 766 C C . ASP A 1 92 ? -12.707 -12.208 4.110 1.00 92.81 92 ASP A C 1
ATOM 768 O O . ASP A 1 92 ? -12.811 -11.288 4.927 1.00 92.81 92 ASP A O 1
ATOM 772 N N . VAL A 1 93 ? -11.535 -12.500 3.534 1.00 96.00 93 VAL A N 1
ATOM 773 C CA . VAL A 1 93 ? -10.295 -11.747 3.791 1.00 96.00 93 VAL A CA 1
ATOM 774 C C . VAL A 1 93 ? -10.467 -10.268 3.437 1.00 96.00 93 VAL A C 1
ATOM 776 O O . VAL A 1 93 ? -10.132 -9.389 4.234 1.00 96.00 93 VAL A O 1
ATOM 779 N N . THR A 1 94 ? -11.051 -9.979 2.270 1.00 96.38 94 THR A N 1
ATOM 780 C CA . THR A 1 94 ? -11.359 -8.610 1.827 1.00 96.38 94 THR A CA 1
ATOM 781 C C . THR A 1 94 ? -12.255 -7.902 2.842 1.00 96.38 94 THR A C 1
ATOM 783 O O . THR A 1 94 ? -11.971 -6.767 3.224 1.00 96.38 94 THR A O 1
ATOM 786 N N . MET A 1 95 ? -13.340 -8.544 3.283 1.00 95.50 95 MET A N 1
ATOM 787 C CA . MET A 1 95 ? -14.298 -7.944 4.211 1.00 95.50 95 MET A CA 1
ATOM 788 C C . MET A 1 95 ? -13.642 -7.600 5.553 1.00 95.50 95 MET A C 1
ATOM 790 O O . MET A 1 95 ? -13.785 -6.475 6.036 1.00 95.50 95 MET A O 1
ATOM 794 N N . ASN A 1 96 ? -12.873 -8.530 6.120 1.00 96.69 96 ASN A N 1
ATOM 795 C CA . ASN A 1 96 ? -12.199 -8.340 7.404 1.00 96.69 96 ASN A CA 1
ATOM 796 C C . ASN A 1 96 ? -11.144 -7.223 7.346 1.00 96.69 96 ASN A C 1
ATOM 798 O O . ASN A 1 96 ? -11.144 -6.336 8.201 1.00 96.69 96 ASN A O 1
ATOM 802 N N . LEU A 1 97 ? -10.323 -7.178 6.291 1.00 97.62 97 LEU A N 1
ATOM 803 C CA . LEU A 1 97 ? -9.361 -6.088 6.081 1.00 97.62 97 LEU A CA 1
ATOM 804 C C . LEU A 1 97 ? -10.059 -4.728 5.916 1.00 97.62 97 LEU A C 1
ATOM 806 O O . LEU A 1 97 ? -9.598 -3.720 6.456 1.00 97.62 97 LEU A O 1
ATOM 810 N N . LYS A 1 98 ? -11.207 -4.681 5.225 1.00 97.19 98 LYS A N 1
ATOM 811 C CA . LYS A 1 98 ? -12.011 -3.451 5.114 1.00 97.19 98 LYS A CA 1
ATOM 812 C C . LYS A 1 98 ? -12.586 -3.020 6.457 1.00 97.19 98 LYS A C 1
ATOM 814 O O . LYS A 1 98 ? -12.630 -1.821 6.716 1.00 97.19 98 LYS A O 1
ATOM 819 N N . ASN A 1 99 ? -13.000 -3.949 7.314 1.00 96.62 99 ASN A N 1
ATOM 820 C CA . ASN A 1 99 ? -13.484 -3.620 8.655 1.00 96.62 99 ASN A CA 1
ATOM 821 C C . ASN A 1 99 ? -12.366 -3.040 9.528 1.00 96.62 99 ASN A C 1
ATOM 823 O O . ASN A 1 99 ? -12.550 -1.955 10.081 1.00 96.62 99 ASN A O 1
ATOM 827 N N . MET A 1 100 ? -11.179 -3.662 9.542 1.00 98.00 100 MET A N 1
ATOM 828 C CA . MET A 1 100 ? -9.991 -3.091 10.195 1.00 98.00 100 MET A CA 1
ATOM 829 C C . MET A 1 100 ? -9.717 -1.672 9.680 1.00 98.00 100 MET A C 1
ATOM 831 O O . MET A 1 100 ? -9.549 -0.737 10.466 1.00 98.00 100 MET A O 1
ATOM 835 N N . LYS A 1 101 ? -9.754 -1.476 8.354 1.00 97.81 101 LYS A N 1
ATOM 836 C CA . LYS A 1 101 ? -9.492 -0.165 7.754 1.00 97.81 101 LYS A CA 1
ATOM 837 C C . LYS A 1 101 ? -10.553 0.879 8.097 1.00 97.81 101 LYS A C 1
ATOM 839 O O . LYS A 1 101 ? -10.212 2.033 8.343 1.00 97.81 101 LYS A O 1
ATOM 844 N N . ARG A 1 102 ? -11.832 0.499 8.150 1.00 96.81 102 ARG A N 1
ATOM 845 C CA . ARG A 1 102 ? -12.918 1.396 8.579 1.00 96.81 102 ARG A CA 1
ATOM 846 C C . ARG A 1 102 ? -12.682 1.890 9.999 1.00 96.81 102 ARG A C 1
ATOM 848 O O . ARG A 1 102 ? -12.762 3.095 10.213 1.00 96.81 102 ARG A O 1
ATOM 855 N N . VAL A 1 103 ? -12.334 1.005 10.932 1.00 96.88 103 VAL A N 1
ATOM 856 C CA . VAL A 1 103 ? -12.009 1.406 12.311 1.00 96.88 103 VAL A CA 1
ATOM 857 C C . VAL A 1 103 ? -10.797 2.333 12.323 1.00 96.88 103 VAL A C 1
ATOM 859 O O . VAL A 1 103 ? -10.861 3.417 12.891 1.00 96.88 103 VAL A O 1
ATOM 862 N N . SER A 1 104 ? -9.732 1.968 11.607 1.00 97.62 104 SER A N 1
ATOM 863 C CA . SER A 1 104 ? -8.523 2.787 11.479 1.00 97.62 104 SER A CA 1
ATOM 864 C C . SER A 1 104 ? -8.791 4.201 10.947 1.00 97.62 104 SER A C 1
ATOM 866 O O . SER A 1 104 ? -8.139 5.154 11.365 1.00 97.62 104 SER A O 1
ATOM 868 N N . ASN A 1 105 ? -9.717 4.349 9.998 1.00 96.81 105 ASN A N 1
ATOM 869 C CA . ASN A 1 105 ? -10.045 5.642 9.401 1.00 96.81 105 ASN A CA 1
ATOM 870 C C . ASN A 1 105 ? -10.976 6.478 10.285 1.00 96.81 105 ASN A C 1
ATOM 872 O O . ASN A 1 105 ? -10.900 7.703 10.240 1.00 96.81 105 ASN A O 1
ATOM 876 N N . ASN A 1 106 ? -11.840 5.832 11.073 1.00 96.81 106 ASN A N 1
ATOM 877 C CA . ASN A 1 106 ? -12.825 6.517 11.907 1.00 96.81 106 ASN A CA 1
ATOM 878 C C . ASN A 1 106 ? -12.383 6.700 13.365 1.00 96.81 106 ASN A C 1
ATOM 880 O O . ASN A 1 106 ? -13.027 7.465 14.071 1.00 96.81 106 ASN A O 1
ATOM 884 N N . ILE A 1 107 ? -11.298 6.061 13.818 1.00 96.12 107 ILE A N 1
ATOM 885 C CA . ILE A 1 107 ? -10.718 6.270 15.154 1.00 96.12 107 ILE A CA 1
ATOM 886 C C . ILE A 1 107 ? -9.235 6.664 15.024 1.00 96.12 107 ILE A C 1
ATOM 888 O O . ILE A 1 107 ? -8.344 5.813 15.137 1.00 96.12 107 ILE A O 1
ATOM 892 N N . PRO A 1 108 ? -8.935 7.956 14.781 1.00 95.69 108 PRO A N 1
ATOM 893 C CA . PRO A 1 108 ? -7.583 8.418 14.460 1.00 95.69 108 PRO A CA 1
ATOM 894 C C . PRO A 1 108 ? -6.521 8.041 15.498 1.00 95.69 108 PRO A C 1
ATOM 896 O O . PRO A 1 108 ? -5.392 7.726 15.124 1.00 95.69 108 PRO A O 1
ATOM 899 N N . SER A 1 109 ? -6.884 8.004 16.785 1.00 95.94 109 SER A N 1
ATOM 900 C CA . SER A 1 109 ? -5.980 7.643 17.886 1.00 95.94 109 SER A CA 1
ATOM 901 C C . SER A 1 109 ? -5.381 6.237 17.762 1.00 95.94 109 SER A C 1
ATOM 903 O O . SER A 1 109 ? -4.298 5.998 18.290 1.00 95.94 109 SER A O 1
ATOM 905 N N . PHE A 1 110 ? -6.038 5.320 17.042 1.00 96.81 110 PHE A N 1
ATOM 906 C CA . PHE A 1 110 ? -5.551 3.951 16.826 1.00 96.81 110 PHE A CA 1
ATOM 907 C C . PHE A 1 110 ? -5.080 3.687 15.393 1.00 96.81 110 PHE A C 1
ATOM 909 O O . PHE A 1 110 ? -4.607 2.588 15.103 1.00 96.81 110 PHE A O 1
ATOM 916 N N . LYS A 1 111 ? -5.163 4.684 14.498 1.00 97.56 111 LYS A N 1
ATOM 917 C CA . LYS A 1 111 ? -4.890 4.528 13.062 1.00 97.56 111 LYS A CA 1
ATOM 918 C C . LYS A 1 111 ? -3.535 3.882 12.776 1.00 97.56 111 LYS A C 1
ATOM 920 O O . LYS A 1 111 ? -3.456 2.969 11.963 1.00 97.56 111 LYS A O 1
ATOM 925 N N . ILE A 1 112 ? -2.476 4.352 13.436 1.00 98.06 112 ILE A N 1
ATOM 926 C CA . ILE A 1 112 ? -1.106 3.867 13.200 1.00 98.06 112 ILE A CA 1
ATOM 927 C C . ILE A 1 112 ? -1.005 2.378 13.554 1.00 98.06 112 ILE A C 1
ATOM 929 O O . ILE A 1 112 ? -0.704 1.569 12.682 1.00 98.06 112 ILE A O 1
ATOM 933 N N . LYS A 1 113 ? -1.368 2.013 14.791 1.00 98.25 113 LYS A N 1
ATOM 934 C CA . LYS A 1 113 ? -1.321 0.626 15.282 1.00 98.25 113 LYS A CA 1
ATOM 935 C C . LYS A 1 113 ? -2.189 -0.320 14.440 1.00 98.25 113 LYS A C 1
ATOM 937 O O . LYS A 1 113 ? -1.781 -1.439 14.154 1.00 98.25 113 LYS A O 1
ATOM 942 N N . ILE A 1 114 ? -3.391 0.102 14.031 1.00 98.44 114 ILE A N 1
ATOM 943 C CA . ILE A 1 114 ? -4.272 -0.739 13.202 1.00 98.44 114 ILE A CA 1
ATOM 944 C C . ILE A 1 114 ? -3.711 -0.887 11.780 1.00 98.44 114 ILE A C 1
ATOM 946 O O . ILE A 1 114 ? -3.760 -1.980 11.220 1.00 98.44 114 ILE A O 1
ATOM 950 N N . ASN A 1 115 ? -3.150 0.172 11.192 1.00 98.44 115 ASN A N 1
ATOM 951 C CA . ASN A 1 115 ? -2.517 0.082 9.876 1.00 98.44 115 ASN A CA 1
ATOM 952 C C . ASN A 1 115 ? -1.312 -0.873 9.875 1.00 98.44 115 ASN A C 1
ATOM 954 O O . ASN A 1 115 ? -1.170 -1.639 8.926 1.00 98.44 115 ASN A O 1
ATOM 958 N N . GLU A 1 116 ? -0.497 -0.878 10.935 1.00 98.38 116 GLU A N 1
ATOM 959 C CA . GLU A 1 116 ? 0.613 -1.832 11.101 1.00 98.38 116 GLU A CA 1
ATOM 960 C C . GLU A 1 116 ? 0.108 -3.284 11.113 1.00 98.38 116 GLU A C 1
ATOM 962 O O . GLU A 1 116 ? 0.633 -4.137 10.399 1.00 98.38 116 GLU A O 1
ATOM 967 N N . ARG A 1 117 ? -0.985 -3.552 11.837 1.00 98.25 117 ARG A N 1
ATOM 968 C CA . ARG A 1 117 ? -1.656 -4.865 11.865 1.00 98.25 117 ARG A CA 1
ATOM 969 C C . ARG A 1 117 ? -2.183 -5.277 10.484 1.00 98.25 117 ARG A C 1
ATOM 971 O O . ARG A 1 117 ? -2.028 -6.424 10.066 1.00 98.25 117 ARG A O 1
ATOM 978 N N . ILE A 1 118 ? -2.764 -4.338 9.731 1.00 98.50 118 ILE A N 1
ATOM 979 C CA . ILE A 1 118 ? -3.188 -4.575 8.340 1.00 98.50 118 ILE A CA 1
ATOM 980 C C . ILE A 1 118 ? -1.979 -4.928 7.459 1.00 98.50 118 ILE A C 1
ATOM 982 O O . ILE A 1 118 ? -2.062 -5.877 6.678 1.00 98.50 118 ILE A O 1
ATOM 986 N N . ASP A 1 119 ? -0.859 -4.208 7.582 1.00 98.38 119 ASP A N 1
ATOM 987 C CA . ASP A 1 119 ? 0.368 -4.490 6.824 1.00 98.38 119 ASP A CA 1
ATOM 988 C C . ASP A 1 119 ? 0.910 -5.896 7.114 1.00 98.38 119 ASP A C 1
ATOM 990 O O . ASP A 1 119 ? 1.267 -6.625 6.182 1.00 98.38 119 ASP A O 1
ATOM 994 N N . GLU A 1 120 ? 0.917 -6.308 8.383 1.00 97.69 120 GLU A N 1
ATOM 995 C CA . GLU A 1 120 ? 1.287 -7.665 8.792 1.00 97.69 120 GLU A CA 1
ATOM 996 C C . GLU A 1 120 ? 0.374 -8.715 8.154 1.00 97.69 120 GLU A C 1
ATOM 998 O O . GLU A 1 120 ? 0.866 -9.679 7.561 1.00 97.69 120 GLU A O 1
ATOM 1003 N N . MET A 1 121 ? -0.948 -8.518 8.209 1.00 97.38 121 MET A N 1
ATOM 1004 C CA . MET A 1 121 ? -1.905 -9.463 7.623 1.00 97.38 121 MET A CA 1
ATOM 1005 C C . MET A 1 121 ? -1.762 -9.555 6.104 1.00 97.38 121 MET A C 1
ATOM 1007 O O . MET A 1 121 ? -1.761 -10.658 5.558 1.00 97.38 121 MET A O 1
ATOM 1011 N N . LEU A 1 122 ? -1.575 -8.427 5.414 1.00 97.19 122 LEU A N 1
ATOM 1012 C CA . LEU A 1 122 ? -1.335 -8.404 3.970 1.00 97.19 122 LEU A CA 1
ATOM 1013 C C . LEU A 1 122 ? -0.033 -9.120 3.600 1.00 97.19 122 LEU A C 1
ATOM 1015 O O . LEU A 1 122 ? -0.012 -9.881 2.631 1.00 97.19 122 LEU A O 1
ATOM 1019 N N . LYS A 1 123 ? 1.040 -8.910 4.373 1.00 95.44 123 LYS A N 1
ATOM 1020 C CA . LYS A 1 123 ? 2.326 -9.584 4.165 1.00 95.44 123 LYS A CA 1
ATOM 1021 C C . LYS A 1 123 ? 2.193 -11.094 4.357 1.00 95.44 123 LYS A C 1
ATOM 1023 O O . LYS A 1 123 ? 2.617 -11.847 3.485 1.00 95.44 123 LYS A O 1
ATOM 1028 N N . CYS A 1 124 ? 1.577 -11.535 5.456 1.00 94.38 124 CYS A N 1
ATOM 1029 C CA . CYS A 1 124 ? 1.303 -12.952 5.699 1.00 94.38 124 CYS A CA 1
ATOM 1030 C C . CYS A 1 124 ? 0.475 -13.553 4.560 1.00 94.38 124 CYS A C 1
ATOM 1032 O O . CYS A 1 124 ? 0.858 -14.576 4.000 1.00 94.38 124 CYS A O 1
ATOM 1034 N N . TYR A 1 125 ? -0.608 -12.884 4.160 1.00 94.88 125 TYR A N 1
ATOM 1035 C CA . TYR A 1 125 ? -1.489 -13.364 3.102 1.00 94.88 125 TYR A CA 1
ATOM 1036 C C . TYR A 1 125 ? -0.769 -13.504 1.750 1.00 94.88 125 TYR A C 1
ATOM 1038 O O . TYR A 1 125 ? -0.924 -14.537 1.096 1.00 94.88 125 TYR A O 1
ATOM 1046 N N . LYS A 1 126 ? 0.061 -12.516 1.365 1.00 92.94 126 LYS A N 1
ATOM 1047 C CA . LYS A 1 126 ? 0.897 -12.549 0.148 1.00 92.94 126 LYS A CA 1
ATOM 1048 C C . LYS A 1 126 ? 1.857 -13.740 0.161 1.00 92.94 126 LYS A C 1
ATOM 1050 O O . LYS A 1 126 ? 1.929 -14.466 -0.825 1.00 92.94 126 LYS A 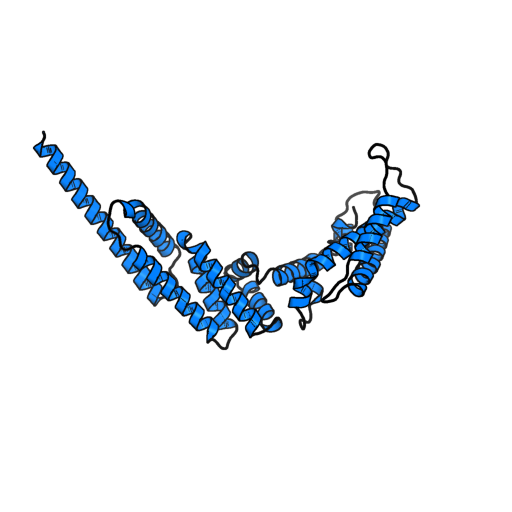O 1
ATOM 1055 N N . THR A 1 127 ? 2.555 -13.966 1.276 1.00 92.00 127 THR A N 1
ATOM 1056 C CA . THR A 1 127 ? 3.502 -15.084 1.420 1.00 92.00 127 THR A CA 1
ATOM 1057 C C . THR A 1 127 ? 2.804 -16.443 1.372 1.00 92.00 127 THR A C 1
ATOM 1059 O O . THR A 1 127 ? 3.319 -17.367 0.754 1.00 92.00 127 THR A O 1
ATOM 1062 N N . THR A 1 128 ? 1.632 -16.577 1.999 1.00 92.56 128 THR A N 1
ATOM 1063 C CA . THR A 1 128 ? 0.911 -17.857 2.076 1.00 92.56 128 THR A CA 1
ATOM 1064 C C . THR A 1 128 ? 0.236 -18.248 0.759 1.00 92.56 128 THR A C 1
ATOM 1066 O O . THR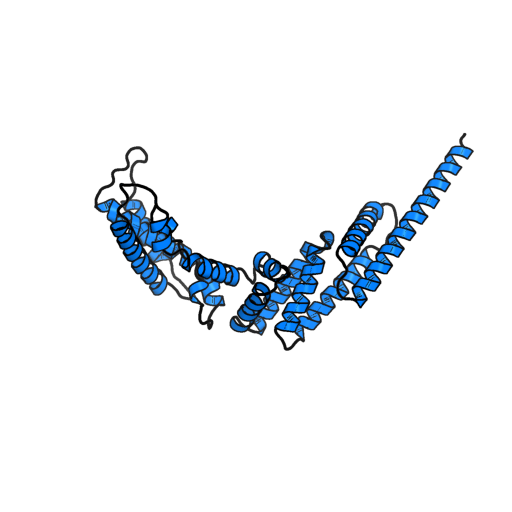 A 1 128 ? 0.230 -19.426 0.418 1.00 92.56 128 THR A O 1
ATOM 1069 N N . HIS A 1 129 ? -0.330 -17.291 0.014 1.00 91.06 129 HIS A N 1
ATOM 1070 C CA . HIS A 1 129 ? -1.186 -17.585 -1.149 1.00 91.06 129 HIS A CA 1
ATOM 1071 C C . HIS A 1 129 ? -0.573 -17.207 -2.506 1.00 91.06 129 HIS A C 1
ATOM 1073 O O . HIS A 1 129 ? -1.187 -17.458 -3.548 1.00 91.06 129 HIS A O 1
ATOM 1079 N N . GLY A 1 130 ? 0.610 -16.589 -2.504 1.00 90.31 130 GLY A N 1
ATOM 1080 C CA . GLY A 1 130 ? 1.339 -16.194 -3.706 1.00 90.31 130 GLY A CA 1
ATOM 1081 C C . GLY A 1 130 ? 0.782 -14.957 -4.422 1.00 90.31 130 GLY A C 1
ATOM 1082 O O . GLY A 1 130 ? -0.255 -14.384 -4.069 1.00 90.31 130 GLY A O 1
ATOM 1083 N N . ALA A 1 131 ? 1.500 -14.543 -5.469 1.00 90.12 131 ALA A N 1
ATOM 1084 C CA . ALA A 1 131 ? 1.263 -13.298 -6.200 1.00 90.12 131 ALA A CA 1
ATOM 1085 C C . ALA A 1 131 ? -0.107 -13.241 -6.893 1.00 90.12 131 ALA A C 1
ATOM 1087 O O . ALA A 1 131 ? -0.795 -12.225 -6.811 1.00 90.12 131 ALA A O 1
ATOM 1088 N N . MET A 1 132 ? -0.540 -14.340 -7.521 1.00 90.38 132 MET A N 1
ATOM 1089 C CA . MET A 1 132 ? -1.813 -14.413 -8.250 1.00 90.38 132 MET A CA 1
ATOM 1090 C C . MET A 1 132 ? -3.023 -14.158 -7.349 1.00 90.38 132 MET A C 1
ATOM 1092 O O . MET A 1 132 ? -3.865 -13.305 -7.641 1.00 90.38 132 MET A O 1
ATOM 1096 N N . THR A 1 133 ? -3.087 -14.845 -6.209 1.00 92.12 133 THR A N 1
ATOM 1097 C CA . THR A 1 133 ? -4.172 -14.659 -5.239 1.00 92.12 133 THR A CA 1
ATOM 1098 C C . THR A 1 133 ? -4.137 -13.255 -4.633 1.00 92.12 133 THR A C 1
ATOM 1100 O O . THR A 1 133 ? -5.185 -12.636 -4.431 1.00 92.12 133 THR A O 1
ATOM 1103 N N . PHE A 1 134 ? -2.941 -12.712 -4.391 1.00 94.44 134 PHE A N 1
ATOM 1104 C CA . PHE A 1 134 ? -2.772 -11.353 -3.881 1.00 94.44 134 PHE A CA 1
ATOM 1105 C C . PHE A 1 134 ? -3.207 -10.276 -4.896 1.00 94.44 134 PHE A C 1
ATOM 1107 O O . PHE A 1 134 ? -3.892 -9.318 -4.535 1.00 94.44 134 PHE A O 1
ATOM 1114 N N . ALA A 1 135 ? -2.904 -10.449 -6.185 1.00 92.56 135 ALA A N 1
ATOM 1115 C CA . ALA A 1 135 ? -3.371 -9.557 -7.249 1.00 92.56 135 ALA A CA 1
ATOM 1116 C C . ALA A 1 135 ? -4.905 -9.589 -7.397 1.00 92.56 135 ALA A C 1
ATOM 1118 O O . ALA A 1 135 ? -5.548 -8.551 -7.603 1.00 92.56 135 ALA A O 1
ATOM 1119 N N . ARG A 1 136 ? -5.523 -10.765 -7.210 1.00 93.75 136 ARG A N 1
ATOM 1120 C CA . ARG A 1 136 ? -6.987 -10.901 -7.155 1.00 93.75 136 ARG A CA 1
ATOM 1121 C C . ARG A 1 136 ? -7.587 -10.126 -5.979 1.00 93.75 136 ARG A C 1
ATOM 1123 O O . ARG A 1 136 ? -8.598 -9.451 -6.168 1.00 93.75 136 ARG A O 1
ATOM 1130 N N . LEU A 1 137 ? -6.955 -10.166 -4.803 1.00 95.62 137 LEU A N 1
ATOM 1131 C CA . LEU A 1 137 ? -7.353 -9.353 -3.647 1.00 95.62 137 LEU A CA 1
ATOM 1132 C C . LEU A 1 137 ? -7.318 -7.850 -3.984 1.00 95.62 137 LEU A C 1
ATOM 1134 O O . LEU A 1 137 ? -8.300 -7.145 -3.752 1.00 95.62 137 LEU A O 1
ATOM 1138 N N . GLY A 1 138 ? -6.238 -7.376 -4.618 1.00 95.81 138 GLY A N 1
ATOM 1139 C CA . GLY A 1 138 ? -6.129 -5.991 -5.101 1.00 95.81 138 GLY A CA 1
ATOM 1140 C C . GLY A 1 138 ? -7.240 -5.610 -6.085 1.00 95.81 138 GLY A C 1
ATOM 1141 O O . GLY A 1 138 ? -7.827 -4.534 -5.987 1.00 95.81 138 GLY A O 1
ATOM 1142 N N . THR A 1 139 ? -7.610 -6.527 -6.980 1.00 94.50 139 THR A N 1
ATOM 1143 C CA . THR A 1 139 ? -8.705 -6.322 -7.941 1.00 94.50 139 THR A CA 1
ATOM 1144 C C . THR A 1 139 ? -10.056 -6.164 -7.251 1.00 94.50 139 THR A C 1
ATOM 1146 O O . THR A 1 139 ? -10.797 -5.232 -7.570 1.00 94.50 139 THR A O 1
ATOM 1149 N N . ILE A 1 140 ? -10.358 -7.012 -6.265 1.00 95.88 140 ILE A N 1
ATOM 1150 C CA . ILE A 1 140 ? -11.595 -6.913 -5.479 1.00 95.88 140 ILE A CA 1
ATOM 1151 C C . ILE A 1 140 ? -11.636 -5.581 -4.716 1.00 95.88 140 ILE A C 1
ATOM 1153 O O . ILE A 1 140 ? -12.663 -4.898 -4.721 1.00 95.88 140 ILE A O 1
ATOM 1157 N N . PHE A 1 141 ? -10.520 -5.163 -4.109 1.00 97.19 141 PHE A N 1
ATOM 1158 C CA . PHE A 1 141 ? -10.431 -3.859 -3.450 1.00 97.19 141 PHE A CA 1
ATOM 1159 C C . PHE A 1 141 ? -10.672 -2.692 -4.413 1.00 97.19 141 PHE A C 1
ATOM 1161 O O . PHE A 1 141 ? -11.433 -1.784 -4.079 1.00 97.19 141 PHE A O 1
ATOM 1168 N N . ASN A 1 142 ? -10.079 -2.724 -5.609 1.00 94.88 142 ASN A N 1
ATOM 1169 C CA . ASN A 1 142 ? -10.199 -1.658 -6.603 1.00 94.88 142 ASN A CA 1
ATOM 1170 C C . ASN A 1 142 ? -11.609 -1.549 -7.218 1.00 94.88 142 ASN A C 1
ATOM 1172 O O . ASN A 1 142 ? -12.005 -0.469 -7.652 1.00 94.88 142 ASN A O 1
ATOM 1176 N N . GLN A 1 143 ? -12.378 -2.642 -7.245 1.00 93.88 143 GLN A N 1
ATOM 1177 C CA . GLN A 1 143 ? -13.761 -2.665 -7.746 1.00 93.88 143 GLN A CA 1
ATOM 1178 C C . GLN A 1 143 ? -14.797 -2.163 -6.723 1.00 93.88 143 GLN A C 1
ATOM 1180 O O . GLN A 1 143 ? -15.932 -1.853 -7.093 1.00 93.88 143 GLN A O 1
ATOM 1185 N N . GLY A 1 144 ? -14.437 -2.080 -5.437 1.00 91.44 144 GLY A N 1
ATOM 1186 C CA . GLY A 1 144 ? -15.342 -1.628 -4.380 1.00 91.44 144 GLY A CA 1
ATOM 1187 C C . GLY A 1 144 ? -15.769 -0.167 -4.555 1.00 91.44 144 GLY A C 1
ATOM 1188 O O . GLY A 1 144 ? -14.945 0.693 -4.838 1.00 91.44 144 GLY A O 1
ATOM 1189 N N . ARG A 1 145 ? -17.055 0.147 -4.356 1.00 92.00 145 ARG A N 1
ATOM 1190 C CA . ARG A 1 145 ? -17.573 1.527 -4.492 1.00 92.00 145 ARG A CA 1
ATOM 1191 C C . ARG A 1 145 ? -17.450 2.378 -3.226 1.00 92.00 145 ARG A C 1
AT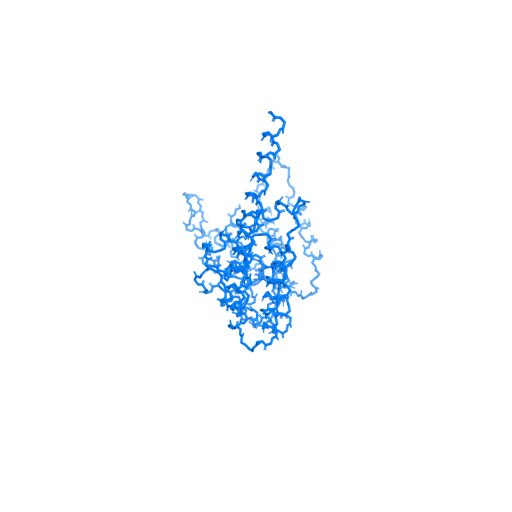OM 1193 O O . ARG A 1 145 ? -17.670 3.580 -3.282 1.00 92.00 145 ARG A O 1
ATOM 1200 N N . ASP A 1 146 ? -17.124 1.767 -2.091 1.00 92.38 146 ASP A N 1
ATOM 1201 C CA . ASP A 1 146 ? -17.075 2.436 -0.786 1.00 92.38 146 ASP A CA 1
ATOM 1202 C C . ASP A 1 146 ? -15.744 3.148 -0.498 1.00 92.38 146 ASP A C 1
ATOM 1204 O O . ASP A 1 146 ? -15.583 3.716 0.578 1.00 92.38 146 ASP A O 1
ATOM 1208 N N . GLY A 1 147 ? -14.769 3.104 -1.413 1.00 94.44 147 GLY A N 1
ATOM 1209 C CA . GLY A 1 147 ? -13.480 3.795 -1.282 1.00 94.44 147 GLY A CA 1
ATOM 1210 C C . GLY A 1 147 ? -12.497 3.159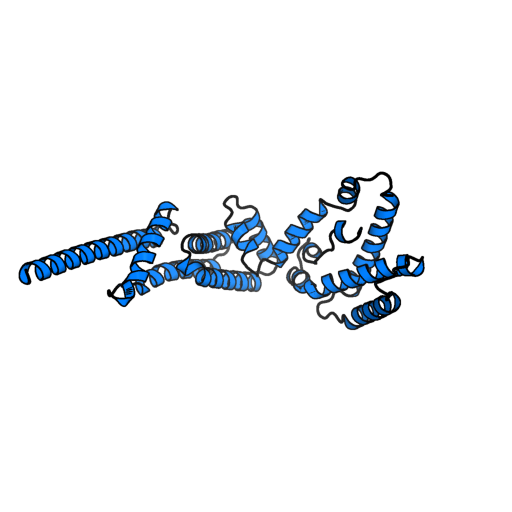 -0.289 1.00 94.44 147 GLY A C 1
ATOM 1211 O O . GLY A 1 147 ? -11.297 3.425 -0.351 1.00 94.44 147 GLY A O 1
ATOM 1212 N N . ILE A 1 148 ? -12.968 2.291 0.612 1.00 96.88 148 ILE A N 1
ATOM 1213 C CA . ILE A 1 148 ? -12.136 1.660 1.648 1.00 96.88 148 ILE A CA 1
ATOM 1214 C C . ILE A 1 148 ? -11.084 0.740 1.024 1.00 96.88 148 ILE A C 1
ATOM 1216 O O . ILE A 1 148 ? -9.930 0.760 1.441 1.00 96.88 148 ILE A O 1
ATOM 1220 N N . GLY A 1 149 ? -11.460 -0.040 0.005 1.00 97.31 149 GLY A N 1
ATOM 1221 C CA . GLY A 1 149 ? -10.516 -0.915 -0.695 1.00 97.31 149 GLY A CA 1
ATOM 1222 C C . GLY A 1 149 ? -9.402 -0.125 -1.388 1.00 97.31 149 GLY A C 1
ATOM 1223 O O . GLY A 1 149 ? -8.231 -0.475 -1.280 1.00 97.31 149 GLY A O 1
ATOM 1224 N N . GLN A 1 150 ? -9.746 0.990 -2.033 1.00 96.44 150 GLN A N 1
ATOM 1225 C CA . GLN A 1 150 ? -8.776 1.875 -2.676 1.00 96.44 150 GLN A CA 1
ATOM 1226 C C . GLN A 1 150 ? -7.847 2.543 -1.658 1.00 96.44 150 GLN A C 1
ATOM 1228 O O . GLN A 1 150 ? -6.654 2.640 -1.924 1.00 96.44 150 GLN A O 1
ATOM 1233 N N . SER A 1 151 ? -8.360 2.930 -0.483 1.00 97.19 151 SER A N 1
ATOM 1234 C CA . SER A 1 151 ? -7.536 3.426 0.631 1.00 97.19 151 SER A CA 1
ATOM 1235 C C . SER A 1 151 ? -6.535 2.365 1.109 1.00 97.19 151 SER A C 1
ATOM 1237 O O . SER A 1 151 ? -5.376 2.694 1.359 1.00 97.19 151 SER A O 1
ATOM 1239 N N . ILE A 1 152 ? -6.923 1.080 1.154 1.00 98.12 152 ILE A N 1
ATOM 1240 C CA . ILE A 1 152 ? -5.980 -0.012 1.451 1.00 98.12 152 ILE A CA 1
ATOM 1241 C C . ILE A 1 152 ? -4.883 -0.088 0.377 1.00 98.12 152 ILE A C 1
ATOM 1243 O O . ILE A 1 152 ? -3.700 -0.128 0.705 1.00 98.12 152 ILE A O 1
ATOM 1247 N N . ILE A 1 153 ? -5.256 -0.058 -0.904 1.00 97.56 153 ILE A N 1
ATOM 1248 C CA . ILE A 1 153 ? -4.291 -0.103 -2.014 1.00 97.56 153 ILE A CA 1
ATOM 1249 C C . ILE A 1 153 ? -3.303 1.071 -1.946 1.00 97.56 153 ILE A C 1
ATOM 1251 O O . ILE A 1 153 ? -2.108 0.873 -2.154 1.00 97.56 153 ILE A O 1
ATOM 1255 N N . SER A 1 154 ? -3.783 2.283 -1.653 1.00 96.31 154 SER A N 1
ATOM 1256 C CA . SER A 1 154 ? -2.951 3.489 -1.668 1.00 96.31 154 SER A CA 1
ATOM 1257 C C . SER A 1 154 ? -2.041 3.641 -0.451 1.00 96.31 154 SER A C 1
ATOM 1259 O O . SER A 1 154 ? -0.977 4.242 -0.565 1.00 96.31 154 SER A O 1
ATOM 1261 N N . GLU A 1 155 ? -2.466 3.163 0.721 1.00 96.75 155 GLU A N 1
ATOM 1262 C CA . GLU A 1 155 ? -1.757 3.420 1.982 1.00 96.75 155 GLU A CA 1
ATOM 1263 C C . GLU A 1 155 ? -0.780 2.303 2.366 1.00 96.75 155 GLU A C 1
ATOM 1265 O O . GLU A 1 155 ? 0.176 2.561 3.095 1.00 96.75 155 GLU A O 1
ATOM 1270 N N . HIS A 1 156 ? -0.992 1.077 1.879 1.00 97.44 156 HIS A N 1
ATOM 1271 C CA . HIS A 1 156 ? -0.251 -0.096 2.339 1.00 97.44 156 HIS A CA 1
ATOM 1272 C C . HIS A 1 156 ? 0.810 -0.536 1.329 1.00 97.44 156 HIS A C 1
ATOM 1274 O O . HIS A 1 156 ? 0.528 -0.787 0.153 1.00 97.44 156 HIS A O 1
ATOM 1280 N N . LYS A 1 157 ? 2.054 -0.689 1.803 1.00 94.38 157 LYS A N 1
ATOM 1281 C CA . LYS A 1 157 ? 3.225 -0.959 0.946 1.00 94.38 157 LYS A CA 1
ATOM 1282 C C . LYS A 1 157 ? 3.091 -2.240 0.127 1.00 94.38 157 LYS A C 1
ATOM 1284 O O . LYS A 1 157 ? 3.568 -2.293 -1.003 1.00 94.38 157 LYS A O 1
ATOM 1289 N N . SER A 1 158 ? 2.393 -3.242 0.658 1.00 95.06 158 SER A N 1
ATOM 1290 C CA . SER A 1 158 ? 2.156 -4.521 -0.019 1.00 95.06 158 SER A CA 1
ATOM 1291 C C . SER A 1 158 ? 1.471 -4.369 -1.385 1.00 95.06 158 SER A C 1
ATOM 1293 O O . SER A 1 158 ? 1.640 -5.235 -2.239 1.00 95.06 158 SER A O 1
ATOM 1295 N N . PHE A 1 159 ? 0.750 -3.265 -1.625 1.00 96.00 159 PHE A N 1
ATOM 1296 C CA . PHE A 1 159 ? 0.080 -2.964 -2.894 1.00 96.00 159 PHE A CA 1
ATOM 1297 C C . PHE A 1 159 ? 0.830 -1.966 -3.791 1.00 96.00 159 PHE A C 1
ATOM 1299 O O . PHE A 1 159 ? 0.277 -1.541 -4.806 1.00 96.00 159 PHE A O 1
ATOM 1306 N N . GLN A 1 160 ? 2.081 -1.601 -3.490 1.00 94.12 160 GLN A N 1
ATOM 1307 C CA . GLN A 1 160 ? 2.853 -0.680 -4.341 1.00 94.12 160 GLN A CA 1
ATOM 1308 C C . GLN A 1 160 ? 3.019 -1.205 -5.773 1.00 94.12 160 GLN A C 1
ATOM 1310 O O . GLN A 1 160 ? 2.735 -0.474 -6.721 1.00 94.12 160 GLN A O 1
ATOM 1315 N N . GLY A 1 161 ? 3.372 -2.486 -5.938 1.00 93.00 161 GLY A N 1
ATOM 1316 C CA . GLY A 1 161 ? 3.459 -3.118 -7.258 1.00 93.00 161 GLY A CA 1
ATOM 1317 C C . GLY A 1 161 ? 2.118 -3.133 -8.001 1.00 93.00 161 GLY A C 1
ATOM 1318 O O . GLY A 1 161 ? 2.053 -2.795 -9.179 1.00 93.00 161 GLY A O 1
ATOM 1319 N N . TYR A 1 162 ? 1.020 -3.427 -7.298 1.00 94.06 162 TYR A N 1
ATOM 1320 C CA . TYR A 1 162 ? -0.325 -3.391 -7.883 1.00 94.06 162 TYR A CA 1
ATOM 1321 C C . TYR A 1 162 ? -0.732 -1.969 -8.306 1.00 94.06 162 TYR A C 1
ATOM 1323 O O . TYR A 1 162 ? -1.275 -1.766 -9.389 1.00 94.06 162 TYR A O 1
ATOM 1331 N N . SER A 1 163 ? -0.417 -0.965 -7.484 1.00 94.19 163 SER A N 1
ATOM 1332 C CA . SER A 1 163 ? -0.654 0.448 -7.798 1.00 94.19 163 SER A CA 1
ATOM 1333 C C . SER A 1 163 ? 0.139 0.897 -9.025 1.00 94.19 163 SER A C 1
ATOM 1335 O O . SER A 1 163 ? -0.394 1.625 -9.862 1.00 94.19 163 SER A O 1
ATOM 1337 N N . LEU A 1 164 ? 1.385 0.432 -9.158 1.00 94.25 164 LEU A N 1
ATOM 1338 C CA . LEU A 1 164 ? 2.207 0.646 -10.345 1.00 94.25 164 LEU A CA 1
ATOM 1339 C C . LEU A 1 164 ? 1.583 -0.004 -11.587 1.00 94.25 164 LEU A C 1
ATOM 1341 O O . LEU A 1 164 ? 1.465 0.666 -12.612 1.00 94.25 164 LEU A O 1
ATOM 1345 N N . SER A 1 165 ? 1.101 -1.247 -11.482 1.00 93.94 165 SER A N 1
ATOM 1346 C CA . SER A 1 165 ? 0.382 -1.916 -12.577 1.00 93.94 165 SER A CA 1
ATOM 1347 C C . SER A 1 165 ? -0.850 -1.125 -13.017 1.00 93.94 165 SER A C 1
ATOM 1349 O O . SER A 1 165 ? -1.001 -0.809 -14.199 1.00 93.94 165 SER A O 1
ATOM 1351 N N . LEU A 1 166 ? -1.683 -0.683 -12.068 1.00 91.94 166 LEU A N 1
ATOM 1352 C CA . LEU A 1 166 ? -2.843 0.159 -12.369 1.00 91.94 166 LEU A CA 1
ATOM 1353 C C . LEU A 1 166 ? -2.452 1.491 -13.014 1.00 91.94 166 LEU A C 1
ATOM 1355 O O . LEU A 1 166 ? -3.155 1.966 -13.909 1.00 91.94 166 LEU A O 1
ATOM 1359 N N . PHE A 1 167 ? -1.362 2.108 -12.559 1.00 91.19 167 PHE A N 1
ATOM 1360 C CA . PHE A 1 167 ? -0.845 3.333 -13.154 1.00 91.19 167 PHE A CA 1
ATOM 1361 C C . PHE A 1 167 ? -0.430 3.097 -14.608 1.00 91.19 167 PHE A C 1
ATOM 1363 O O . PHE A 1 167 ? -0.908 3.812 -15.486 1.00 91.19 167 PHE A O 1
ATOM 1370 N N . ASN A 1 168 ? 0.360 2.057 -14.872 1.00 91.19 168 ASN A N 1
ATOM 1371 C CA . ASN A 1 168 ? 0.822 1.705 -16.214 1.00 91.19 168 ASN A CA 1
ATOM 1372 C C . ASN A 1 168 ? -0.335 1.365 -17.165 1.00 91.19 168 ASN A C 1
ATOM 1374 O O . ASN A 1 168 ? -0.371 1.842 -18.296 1.00 91.19 168 ASN A O 1
ATOM 1378 N N . LEU A 1 169 ? -1.344 0.625 -16.699 1.00 89.38 169 LEU A N 1
ATOM 1379 C CA . LEU A 1 169 ? -2.561 0.349 -17.473 1.00 89.38 169 LEU A CA 1
ATOM 1380 C C . LEU A 1 169 ? -3.326 1.628 -17.848 1.00 89.38 169 LEU A C 1
ATOM 1382 O O . LEU A 1 169 ? -3.917 1.720 -18.926 1.00 89.38 169 LEU A O 1
ATOM 1386 N N . ARG A 1 170 ? -3.341 2.629 -16.960 1.00 87.06 170 ARG A N 1
ATOM 1387 C CA . ARG A 1 170 ? -3.988 3.922 -17.227 1.00 87.06 170 ARG A CA 1
ATOM 1388 C C . ARG A 1 170 ? -3.158 4.776 -18.178 1.00 87.06 170 ARG A C 1
ATOM 1390 O O . ARG A 1 170 ? -3.732 5.376 -19.081 1.00 87.06 170 ARG A O 1
ATOM 1397 N N . THR A 1 171 ? -1.839 4.828 -18.006 1.00 84.56 171 THR A N 1
ATOM 1398 C CA . THR A 1 171 ? -0.952 5.632 -18.860 1.00 84.56 171 THR A CA 1
ATOM 1399 C C . THR A 1 171 ? -0.792 5.054 -20.258 1.00 84.56 171 THR A C 1
ATOM 1401 O O . THR A 1 171 ? -0.647 5.830 -21.195 1.00 84.56 171 THR A O 1
ATOM 1404 N N . GLN A 1 172 ? -0.939 3.740 -20.453 1.00 80.75 172 GLN A N 1
ATOM 1405 C CA . GLN A 1 172 ? -1.008 3.136 -21.792 1.00 80.75 172 GLN A CA 1
ATOM 1406 C C . GLN A 1 172 ? -2.143 3.714 -22.656 1.00 80.75 172 GLN A C 1
ATOM 1408 O O . GLN A 1 172 ? -2.027 3.741 -23.880 1.00 80.75 172 GLN A O 1
ATOM 1413 N N . ARG A 1 173 ? -3.219 4.233 -22.043 1.00 79.06 173 ARG A N 1
ATOM 1414 C CA . ARG A 1 173 ? -4.285 4.948 -22.768 1.00 79.06 173 ARG A CA 1
ATOM 1415 C C . ARG A 1 173 ? -3.824 6.309 -23.298 1.00 79.06 173 ARG A C 1
ATOM 1417 O O . ARG A 1 173 ? -4.336 6.765 -24.312 1.00 79.06 173 ARG A O 1
ATOM 1424 N N . HIS A 1 174 ? -2.846 6.933 -22.644 1.00 82.06 174 HIS A N 1
ATOM 1425 C CA . HIS A 1 174 ? -2.193 8.173 -23.070 1.00 82.06 174 HIS A CA 1
ATOM 1426 C C . HIS A 1 174 ? -0.891 7.855 -23.817 1.00 82.06 174 HIS A C 1
ATOM 1428 O O . HIS A 1 174 ? 0.203 8.258 -23.419 1.00 82.06 174 HIS A O 1
ATOM 1434 N N . ASN A 1 175 ? -1.013 7.076 -24.890 1.00 84.75 175 ASN A N 1
ATOM 1435 C CA . ASN A 1 175 ? 0.121 6.676 -25.714 1.00 84.75 175 ASN A CA 1
ATOM 1436 C C . ASN A 1 175 ? 0.765 7.874 -26.446 1.00 84.75 175 ASN A C 1
ATOM 1438 O O . ASN A 1 175 ? 0.323 9.021 -26.350 1.00 84.75 175 ASN A O 1
ATOM 1442 N N . ILE A 1 176 ? 1.820 7.595 -27.212 1.00 87.69 176 ILE A N 1
ATOM 1443 C CA . ILE A 1 176 ? 2.524 8.608 -28.003 1.00 87.69 176 ILE A CA 1
ATOM 1444 C C . ILE A 1 176 ? 1.591 9.402 -28.926 1.00 87.69 176 ILE A C 1
ATOM 1446 O O . ILE A 1 176 ? 1.729 10.618 -29.009 1.00 87.69 176 ILE A O 1
ATOM 1450 N N . HIS A 1 177 ? 0.601 8.762 -29.552 1.00 89.00 177 HIS A N 1
ATOM 1451 C CA . HIS A 1 177 ? -0.357 9.455 -30.417 1.00 89.00 177 HIS A CA 1
ATOM 1452 C C . HIS A 1 177 ? -1.162 10.491 -29.641 1.00 89.00 177 HIS A C 1
ATOM 1454 O O . HIS A 1 177 ? -1.202 11.649 -30.041 1.00 89.00 177 HIS A O 1
ATOM 1460 N N . TYR A 1 178 ? -1.697 10.106 -28.480 1.00 88.06 178 TYR A N 1
ATOM 1461 C CA . TYR A 1 178 ? -2.402 11.036 -27.605 1.00 88.06 178 TYR A CA 1
ATOM 1462 C C . TYR A 1 178 ? -1.520 12.235 -27.229 1.00 88.06 178 TYR A C 1
ATOM 1464 O O . TYR A 1 178 ? -1.957 13.376 -27.341 1.00 88.06 178 TYR A O 1
ATOM 1472 N N . VAL A 1 179 ? -0.264 12.001 -26.827 1.00 87.00 179 VAL A N 1
ATOM 1473 C CA . VAL A 1 179 ? 0.670 13.084 -26.469 1.00 87.00 179 VAL A CA 1
ATOM 1474 C C . VAL A 1 179 ? 0.928 14.015 -27.654 1.00 87.00 179 VAL A C 1
ATOM 1476 O O . VAL A 1 179 ? 0.861 15.231 -27.492 1.00 87.00 179 VAL A O 1
ATOM 1479 N N . LEU A 1 180 ? 1.188 13.463 -28.842 1.00 87.69 180 LEU A N 1
ATOM 1480 C CA . LEU A 1 180 ? 1.432 14.247 -30.054 1.00 87.69 180 LEU A CA 1
ATOM 1481 C C . LEU A 1 180 ? 0.201 15.055 -30.471 1.00 87.69 180 LEU A C 1
ATOM 1483 O O . LEU A 1 180 ? 0.347 16.185 -30.937 1.00 87.69 180 LEU A O 1
ATOM 1487 N N . ASP A 1 181 ? -1.004 14.522 -30.286 1.00 88.31 181 ASP A N 1
ATOM 1488 C CA . ASP A 1 181 ? -2.252 15.222 -30.593 1.00 88.31 181 ASP A CA 1
ATOM 1489 C C . ASP A 1 181 ? -2.468 16.439 -29.688 1.00 88.31 181 ASP A C 1
ATOM 1491 O O . ASP A 1 181 ? -2.965 17.458 -30.163 1.00 88.31 181 ASP A O 1
ATOM 1495 N N . GLN A 1 182 ? -2.008 16.384 -28.432 1.00 87.44 182 GLN A N 1
ATOM 1496 C CA . GLN A 1 182 ? -2.076 17.509 -27.490 1.00 87.44 182 GLN A CA 1
ATOM 1497 C C . GLN A 1 182 ? -0.996 18.587 -27.713 1.00 87.44 182 GLN A C 1
ATOM 1499 O O . GLN A 1 182 ? -1.066 19.657 -27.105 1.00 87.44 182 GLN A O 1
ATOM 1504 N N . LEU A 1 183 ? 0.010 18.346 -28.564 1.00 84.69 183 LEU A N 1
ATOM 1505 C CA . LEU A 1 183 ? 1.015 19.361 -28.891 1.00 84.69 183 LEU A CA 1
ATOM 1506 C C . LEU A 1 183 ? 0.423 20.424 -29.827 1.00 84.69 183 LEU A C 1
ATOM 1508 O O . LEU A 1 183 ? 0.046 20.129 -30.967 1.00 84.69 183 LEU A O 1
ATOM 1512 N N . ASN A 1 184 ? 0.407 21.670 -29.348 1.00 77.31 184 ASN A N 1
ATOM 1513 C CA . ASN A 1 184 ? 0.006 22.856 -30.101 1.00 77.31 184 ASN A CA 1
ATOM 1514 C C . ASN A 1 184 ? 1.242 23.597 -30.635 1.00 77.31 184 ASN A C 1
ATOM 1516 O O . ASN A 1 184 ? 2.166 23.886 -29.877 1.00 77.31 184 ASN A O 1
ATOM 1520 N N . GLY A 1 185 ? 1.249 23.939 -31.926 1.00 71.88 185 GLY A N 1
ATOM 1521 C CA . GLY A 1 185 ? 2.303 24.751 -32.544 1.00 71.88 185 GLY A CA 1
ATOM 1522 C C . GLY A 1 185 ? 2.531 24.426 -34.020 1.00 71.88 185 GLY A C 1
ATOM 1523 O O . GLY A 1 185 ? 2.624 23.265 -34.404 1.00 71.88 185 GLY A O 1
ATOM 1524 N N . ASN A 1 186 ? 2.671 25.464 -34.849 1.00 64.69 186 ASN A N 1
ATOM 1525 C CA . ASN A 1 186 ? 2.784 25.337 -36.310 1.00 64.69 186 ASN A CA 1
ATOM 1526 C C . ASN A 1 186 ? 4.130 24.757 -36.796 1.00 64.69 186 ASN A C 1
ATOM 1528 O O . ASN A 1 186 ? 4.280 24.489 -37.982 1.00 64.69 186 ASN A O 1
ATOM 1532 N N . PHE A 1 187 ? 5.101 24.565 -35.896 1.00 70.62 187 PHE A N 1
ATOM 1533 C CA . PHE A 1 187 ? 6.477 24.160 -36.222 1.00 70.62 187 PHE A CA 1
ATOM 1534 C C . PHE A 1 187 ? 6.882 22.796 -35.640 1.00 70.62 187 PHE A C 1
ATOM 1536 O O . PHE A 1 187 ? 8.060 22.448 -35.662 1.00 70.62 187 PHE A O 1
ATOM 1543 N N . VAL A 1 188 ? 5.937 22.017 -35.104 1.00 77.94 188 VAL A N 1
ATOM 1544 C CA . VAL A 1 188 ? 6.229 20.693 -34.535 1.00 77.94 188 VAL A CA 1
ATOM 1545 C C . VAL A 1 188 ? 6.009 19.611 -35.589 1.00 77.94 188 VAL A C 1
ATOM 1547 O O . VAL A 1 188 ? 4.872 19.305 -35.949 1.00 77.94 188 VAL A O 1
ATOM 1550 N N . ASP A 1 189 ? 7.091 18.983 -36.054 1.00 86.62 189 ASP A N 1
ATOM 1551 C CA . ASP A 1 189 ? 6.997 17.790 -36.899 1.00 86.62 189 ASP A CA 1
ATOM 1552 C C . ASP A 1 189 ? 6.629 16.562 -36.050 1.00 86.62 189 ASP A C 1
ATOM 1554 O O . ASP A 1 189 ? 7.479 15.835 -35.526 1.00 86.62 189 ASP A O 1
ATOM 1558 N N . LYS A 1 190 ? 5.320 16.321 -35.920 1.00 88.06 190 LYS A N 1
ATOM 1559 C CA . LYS A 1 190 ? 4.774 15.181 -35.170 1.00 88.06 190 LYS A CA 1
ATOM 1560 C C . LYS A 1 190 ? 5.244 13.830 -35.726 1.00 88.06 190 LYS A C 1
ATOM 1562 O O . LYS A 1 190 ? 5.385 12.886 -34.953 1.00 88.06 190 LYS A O 1
ATOM 1567 N N . LYS A 1 191 ? 5.515 13.719 -37.037 1.00 89.00 191 LYS A N 1
ATOM 1568 C CA . LYS A 1 191 ? 6.004 12.466 -37.642 1.00 89.00 191 LYS A CA 1
ATOM 1569 C C . LYS A 1 191 ? 7.441 12.190 -37.222 1.00 89.00 191 LYS A C 1
ATOM 1571 O O . LYS A 1 191 ? 7.769 11.054 -36.884 1.00 89.00 191 LYS A O 1
ATOM 1576 N N . GLN A 1 192 ? 8.284 13.221 -37.214 1.00 86.69 192 GLN A N 1
ATOM 1577 C CA . GLN A 1 192 ? 9.661 13.093 -36.747 1.00 86.69 192 GLN A CA 1
ATOM 1578 C C . GLN A 1 192 ? 9.722 12.733 -35.256 1.00 86.69 192 GLN A C 1
ATOM 1580 O O . GLN A 1 192 ? 10.514 11.871 -34.878 1.00 86.69 192 GLN A O 1
ATOM 1585 N N . LEU A 1 193 ? 8.875 13.346 -34.421 1.00 87.12 193 LEU A N 1
ATOM 1586 C CA . LEU A 1 193 ? 8.793 13.016 -32.993 1.00 87.12 193 LEU A CA 1
ATOM 1587 C C . LEU A 1 193 ? 8.321 11.581 -32.750 1.00 87.12 193 LEU A C 1
ATOM 1589 O O . LEU A 1 193 ? 8.942 10.874 -31.963 1.00 87.12 193 LEU A O 1
ATOM 1593 N N . LEU A 1 194 ? 7.285 11.126 -33.465 1.00 90.25 194 LEU A N 1
ATOM 1594 C CA . LEU A 1 194 ? 6.824 9.738 -33.387 1.00 90.25 194 LEU A CA 1
ATOM 1595 C C . LEU A 1 194 ? 7.960 8.761 -33.706 1.00 90.25 194 LEU A C 1
ATOM 1597 O O . LEU A 1 194 ? 8.239 7.866 -32.917 1.00 90.25 194 LEU A O 1
ATOM 1601 N N . LYS A 1 195 ? 8.679 8.994 -34.811 1.00 89.62 195 LYS A N 1
ATOM 1602 C CA . LYS A 1 195 ? 9.807 8.147 -35.211 1.00 89.62 195 LYS A CA 1
ATOM 1603 C C . LYS A 1 195 ? 10.897 8.089 -34.134 1.00 89.62 195 LYS A C 1
ATOM 1605 O O . LYS A 1 195 ? 11.392 7.011 -33.826 1.00 89.62 195 LYS A O 1
ATOM 1610 N N . ARG A 1 196 ? 11.259 9.234 -33.545 1.00 86.31 196 ARG A N 1
ATOM 1611 C CA . ARG A 1 196 ? 12.256 9.294 -32.460 1.00 86.31 196 ARG A CA 1
ATOM 1612 C C . ARG A 1 196 ? 11.788 8.570 -31.202 1.00 86.31 196 ARG A C 1
ATOM 1614 O O . ARG A 1 196 ? 12.594 7.915 -30.548 1.00 86.31 196 ARG A O 1
ATOM 1621 N N . TYR A 1 197 ? 10.506 8.689 -30.867 1.00 90.12 197 TYR A N 1
ATOM 1622 C CA . TYR A 1 197 ? 9.921 7.965 -29.746 1.00 90.12 197 TYR A CA 1
ATOM 1623 C C . TYR A 1 197 ? 9.963 6.451 -29.973 1.00 90.12 197 TYR A C 1
ATOM 1625 O O . TYR A 1 197 ? 10.363 5.723 -29.068 1.00 90.12 197 TYR A O 1
ATOM 1633 N N . ASP A 1 198 ? 9.604 5.979 -31.167 1.00 91.00 198 ASP A N 1
ATOM 1634 C CA . ASP A 1 198 ? 9.634 4.552 -31.501 1.00 91.00 198 ASP A CA 1
ATOM 1635 C C . ASP A 1 198 ? 11.068 4.000 -31.442 1.00 91.00 198 ASP A C 1
ATOM 1637 O O . ASP A 1 198 ? 11.311 2.982 -30.795 1.00 91.00 198 ASP A O 1
ATOM 1641 N N . GLU A 1 199 ? 12.040 4.728 -32.008 1.00 90.19 199 GLU A N 1
ATOM 1642 C CA . GLU A 1 199 ? 13.469 4.391 -31.913 1.00 90.19 199 GLU A CA 1
ATOM 1643 C C . GLU A 1 199 ? 13.941 4.307 -30.451 1.00 90.19 199 GLU A C 1
ATOM 1645 O O . GLU A 1 199 ? 14.606 3.343 -30.063 1.00 90.19 199 GLU A O 1
ATOM 1650 N N . PHE A 1 200 ? 13.574 5.287 -29.617 1.00 91.50 200 PHE A N 1
ATOM 1651 C CA . PHE A 1 200 ? 13.843 5.251 -28.178 1.00 91.50 200 PHE A CA 1
ATOM 1652 C C . PHE A 1 200 ? 13.220 4.013 -27.526 1.00 91.50 200 PHE A C 1
ATOM 1654 O O . PHE A 1 200 ? 13.891 3.305 -26.776 1.00 91.50 200 PHE A O 1
ATOM 1661 N N . HIS A 1 201 ? 11.939 3.754 -27.793 1.00 92.00 201 HIS A N 1
ATOM 1662 C CA . HIS A 1 201 ? 11.160 2.717 -27.122 1.00 92.00 201 HIS A CA 1
ATOM 1663 C C . HIS A 1 201 ? 11.679 1.319 -27.442 1.00 92.00 201 HIS A C 1
ATOM 1665 O O . HIS A 1 201 ? 11.756 0.471 -26.551 1.00 92.00 201 HIS A O 1
ATOM 1671 N N . ASP A 1 202 ? 12.089 1.093 -28.688 1.00 93.50 202 ASP A N 1
ATOM 1672 C CA . ASP A 1 202 ? 12.673 -0.169 -29.131 1.00 93.50 202 ASP A CA 1
ATOM 1673 C C . ASP A 1 202 ? 14.018 -0.438 -28.452 1.00 93.50 202 ASP A C 1
ATOM 1675 O O . ASP A 1 202 ? 14.239 -1.530 -27.915 1.00 93.50 202 ASP A O 1
ATOM 1679 N N . ILE A 1 203 ? 14.903 0.565 -28.410 1.00 92.50 203 ILE A N 1
ATOM 1680 C CA . ILE A 1 203 ? 16.197 0.440 -27.726 1.00 92.50 203 ILE A CA 1
ATOM 1681 C C . ILE A 1 203 ? 15.970 0.246 -26.223 1.00 92.50 203 ILE A C 1
ATOM 1683 O O . ILE A 1 203 ? 16.549 -0.666 -25.638 1.00 92.50 203 ILE A O 1
ATOM 1687 N N . TYR A 1 204 ? 15.084 1.034 -25.611 1.00 95.00 204 TYR A N 1
ATOM 1688 C CA . TYR A 1 204 ? 14.725 0.933 -24.196 1.00 95.00 204 TYR A CA 1
ATOM 1689 C C . TYR A 1 204 ? 14.244 -0.475 -23.837 1.00 95.00 204 TYR A C 1
ATOM 1691 O O . TYR A 1 204 ? 14.805 -1.113 -22.943 1.00 95.00 204 TYR A O 1
ATOM 1699 N N . LYS A 1 205 ? 13.249 -0.998 -24.563 1.00 94.19 205 LYS A N 1
ATOM 1700 C CA . LYS A 1 205 ? 12.708 -2.345 -24.339 1.00 94.19 205 LYS A CA 1
ATOM 1701 C C . LYS A 1 205 ? 13.774 -3.415 -24.491 1.00 94.19 205 LYS A C 1
ATOM 1703 O O . LYS A 1 205 ? 13.824 -4.340 -23.680 1.00 94.19 205 LYS A O 1
ATOM 1708 N N . LYS A 1 206 ? 14.627 -3.294 -25.512 1.00 94.56 206 LYS A N 1
ATOM 1709 C CA . LYS A 1 206 ? 15.737 -4.219 -25.734 1.00 94.56 206 LYS A CA 1
ATOM 1710 C C . LYS A 1 206 ? 16.712 -4.197 -24.556 1.00 94.56 206 LYS A C 1
ATOM 1712 O O . LYS A 1 206 ? 17.001 -5.255 -24.004 1.00 94.56 206 LYS A O 1
ATOM 1717 N N . THR A 1 207 ? 17.150 -3.016 -24.120 1.00 93.88 207 THR A N 1
ATOM 1718 C CA . THR A 1 207 ? 18.068 -2.864 -22.984 1.00 93.88 207 THR A CA 1
ATOM 1719 C C . THR A 1 207 ? 17.468 -3.410 -21.693 1.00 93.88 207 THR A C 1
ATOM 1721 O O . THR A 1 207 ? 18.154 -4.134 -20.975 1.00 93.88 207 THR A O 1
ATOM 1724 N N . VAL A 1 208 ? 16.194 -3.125 -21.403 1.00 95.50 208 VAL A N 1
ATOM 1725 C CA . VAL A 1 208 ? 15.511 -3.699 -20.235 1.00 95.50 208 VAL A CA 1
ATOM 1726 C C . VAL A 1 208 ? 15.489 -5.223 -20.340 1.00 95.50 208 VAL A C 1
ATOM 1728 O O . VAL A 1 208 ? 15.965 -5.892 -19.431 1.00 95.50 208 VAL A O 1
ATOM 1731 N N . LYS A 1 209 ? 15.030 -5.785 -21.464 1.00 93.94 209 LYS A N 1
ATOM 1732 C CA . LYS A 1 209 ? 14.930 -7.239 -21.662 1.00 93.94 209 LYS A CA 1
ATOM 1733 C C . LYS A 1 209 ? 16.271 -7.964 -21.513 1.00 93.94 209 LYS A C 1
ATOM 1735 O O . LYS A 1 209 ? 16.311 -9.039 -20.930 1.00 93.94 209 LYS A O 1
ATOM 1740 N N . GLU A 1 210 ? 17.356 -7.395 -22.031 1.00 92.94 210 GLU A N 1
ATOM 1741 C CA . GLU A 1 210 ? 18.697 -7.996 -21.967 1.00 92.94 210 GLU A CA 1
ATOM 1742 C C . GLU A 1 210 ? 19.298 -7.998 -20.553 1.00 92.94 210 GLU A C 1
ATOM 1744 O O . GLU A 1 210 ? 20.181 -8.805 -20.269 1.00 92.94 210 GLU A O 1
ATOM 1749 N N . ASN A 1 211 ? 18.836 -7.107 -19.670 1.00 93.50 211 ASN A N 1
ATOM 1750 C CA . ASN A 1 211 ? 19.388 -6.942 -18.322 1.00 93.50 211 ASN A CA 1
ATOM 1751 C C . ASN A 1 211 ? 18.435 -7.404 -17.206 1.00 93.50 211 ASN A C 1
ATOM 1753 O O . ASN A 1 211 ? 18.878 -7.587 -16.070 1.00 93.50 211 ASN A O 1
ATOM 1757 N N . LEU A 1 212 ? 17.149 -7.612 -17.508 1.00 94.31 212 LEU A N 1
ATOM 1758 C CA . LEU A 1 212 ? 16.123 -7.994 -16.541 1.00 94.31 212 LEU A CA 1
ATOM 1759 C C . LEU A 1 212 ? 16.325 -9.439 -16.071 1.00 94.31 212 LEU A C 1
ATOM 1761 O O . LEU A 1 212 ? 16.051 -10.397 -16.789 1.00 94.31 212 LEU A O 1
ATOM 1765 N N . SER A 1 213 ? 16.804 -9.593 -14.839 1.00 92.00 213 SER A N 1
ATOM 1766 C CA . SER A 1 213 ? 17.003 -10.889 -14.180 1.00 92.00 213 SER A CA 1
ATOM 1767 C C . SER A 1 213 ? 16.950 -10.735 -12.652 1.00 92.00 213 SER A C 1
ATOM 1769 O O . SER A 1 213 ? 17.193 -9.639 -12.162 1.00 92.00 213 SER A O 1
ATOM 1771 N N . PRO A 1 214 ? 16.677 -11.790 -11.864 1.00 85.56 214 PRO A N 1
ATOM 1772 C CA . PRO A 1 214 ? 16.626 -11.671 -10.399 1.00 85.56 214 PRO A CA 1
ATOM 1773 C C . PRO A 1 214 ? 17.941 -11.204 -9.745 1.00 85.56 214 PRO A C 1
ATOM 1775 O O . PRO A 1 214 ? 17.923 -10.647 -8.656 1.00 85.56 214 PRO A O 1
ATOM 1778 N N . ASN A 1 215 ? 19.085 -11.399 -10.413 1.00 86.31 215 ASN A N 1
ATOM 1779 C CA . ASN A 1 215 ? 20.421 -11.036 -9.924 1.00 86.31 215 ASN A CA 1
ATOM 1780 C C . ASN A 1 215 ? 21.128 -10.084 -10.902 1.00 86.31 215 ASN A C 1
ATOM 1782 O O . ASN A 1 215 ? 22.237 -10.366 -11.370 1.00 86.31 215 ASN A O 1
ATOM 1786 N N . MET A 1 216 ? 20.463 -8.983 -11.267 1.00 89.94 216 MET A N 1
ATOM 1787 C CA . MET A 1 216 ? 20.989 -8.050 -12.269 1.00 89.94 216 MET A CA 1
ATOM 1788 C C . MET A 1 216 ? 22.352 -7.490 -11.873 1.00 89.94 216 MET A C 1
ATOM 1790 O O . MET A 1 216 ? 22.548 -7.001 -10.761 1.00 89.94 216 MET A O 1
ATOM 1794 N N . LYS A 1 217 ? 23.274 -7.467 -12.835 1.00 89.00 217 LYS A N 1
ATOM 1795 C CA . LYS A 1 217 ? 24.550 -6.755 -12.724 1.00 89.00 217 LYS A CA 1
ATOM 1796 C C . LYS A 1 217 ? 24.504 -5.519 -13.607 1.00 89.00 217 LYS A C 1
ATOM 1798 O O . LYS A 1 217 ? 24.733 -5.594 -14.810 1.00 89.00 217 LYS A O 1
ATOM 1803 N N . LEU A 1 218 ? 24.187 -4.379 -13.000 1.00 93.38 218 LEU A N 1
ATOM 1804 C CA . LEU A 1 218 ? 23.955 -3.121 -13.718 1.00 93.38 218 LEU A CA 1
ATOM 1805 C C . LEU A 1 218 ? 25.241 -2.313 -13.964 1.00 93.38 218 LEU A C 1
ATOM 1807 O O . LEU A 1 218 ? 25.184 -1.266 -14.603 1.00 93.38 218 LEU A O 1
ATOM 1811 N N . ASP A 1 219 ? 26.404 -2.799 -13.515 1.00 92.94 219 ASP A N 1
ATOM 1812 C CA . ASP A 1 219 ? 27.690 -2.091 -13.616 1.00 92.94 219 ASP A CA 1
ATOM 1813 C C . ASP A 1 219 ? 28.035 -1.700 -15.051 1.00 92.94 219 ASP A C 1
ATOM 1815 O O . ASP A 1 219 ? 28.445 -0.570 -15.307 1.00 92.94 219 ASP A O 1
ATOM 1819 N N . LYS A 1 220 ? 27.814 -2.611 -16.006 1.00 90.50 220 LYS A N 1
ATOM 1820 C CA . LYS A 1 220 ? 28.063 -2.344 -17.426 1.00 90.50 220 LYS A CA 1
ATOM 1821 C C . LYS A 1 220 ? 27.180 -1.205 -17.943 1.00 90.50 220 LYS A C 1
ATOM 1823 O O . LYS A 1 220 ? 27.691 -0.275 -18.554 1.00 90.50 220 LYS A O 1
ATOM 1828 N N . LEU A 1 221 ? 25.882 -1.239 -17.637 1.00 92.25 221 LEU A N 1
ATOM 1829 C CA . LEU A 1 221 ? 24.943 -0.188 -18.033 1.00 92.25 221 LEU A CA 1
ATOM 1830 C C . LEU A 1 221 ? 25.316 1.161 -17.397 1.00 92.25 221 LEU A C 1
ATOM 1832 O O . LEU A 1 221 ? 25.289 2.192 -18.064 1.00 92.25 221 LEU A O 1
ATOM 1836 N N . ILE A 1 222 ? 25.726 1.156 -16.126 1.00 93.88 222 ILE A N 1
ATOM 1837 C CA . ILE A 1 222 ? 26.200 2.351 -15.413 1.00 93.88 222 ILE A CA 1
ATOM 1838 C C . ILE A 1 222 ? 27.476 2.911 -16.059 1.00 93.88 222 ILE A C 1
ATOM 1840 O O . ILE A 1 222 ? 27.600 4.128 -16.215 1.00 93.88 222 ILE A O 1
ATOM 1844 N N . LEU A 1 223 ? 28.427 2.053 -16.437 1.00 92.81 223 LEU A N 1
ATOM 1845 C CA . LEU A 1 223 ? 29.647 2.460 -17.137 1.00 92.81 223 LEU A CA 1
ATOM 1846 C C . LEU A 1 223 ? 29.330 3.066 -18.507 1.00 92.81 223 LEU A C 1
ATOM 1848 O O . LEU A 1 223 ? 29.847 4.139 -18.822 1.00 92.81 223 LEU A O 1
ATOM 1852 N N . ASP A 1 224 ? 28.434 2.444 -19.273 1.00 89.62 224 ASP A N 1
ATOM 1853 C CA . ASP A 1 224 ? 27.995 2.950 -20.576 1.00 89.62 224 ASP A CA 1
ATOM 1854 C C . ASP A 1 224 ? 27.331 4.331 -20.442 1.00 89.62 224 ASP A C 1
ATOM 1856 O O . ASP A 1 224 ? 27.637 5.247 -21.209 1.00 89.62 224 ASP A O 1
ATOM 1860 N N . ILE A 1 225 ? 26.480 4.527 -19.426 1.00 92.38 225 ILE A N 1
ATOM 1861 C CA . ILE A 1 225 ? 25.878 5.833 -19.108 1.00 92.38 225 ILE A CA 1
ATOM 1862 C C . ILE A 1 225 ? 26.961 6.872 -18.813 1.00 92.38 225 ILE A C 1
ATOM 1864 O O . ILE A 1 225 ? 26.925 7.963 -19.380 1.00 92.38 225 ILE A O 1
ATOM 1868 N N . LYS A 1 226 ? 27.940 6.550 -17.958 1.00 92.19 226 LYS A N 1
ATOM 1869 C CA . LYS A 1 226 ? 29.029 7.474 -17.595 1.00 92.19 226 LYS A CA 1
ATOM 1870 C C . LYS A 1 226 ? 29.880 7.864 -18.803 1.00 92.19 226 LYS A C 1
ATOM 1872 O O . LYS A 1 226 ? 30.216 9.039 -18.946 1.00 92.19 226 LYS A O 1
ATOM 1877 N N . LEU A 1 227 ? 30.202 6.904 -19.671 1.00 90.44 227 LEU A N 1
ATOM 1878 C CA . LEU A 1 227 ? 30.977 7.140 -20.888 1.00 90.44 227 LEU A CA 1
ATOM 1879 C C . LEU A 1 227 ? 30.229 8.082 -21.839 1.00 90.44 227 LEU A C 1
ATOM 1881 O O . LEU A 1 227 ? 30.796 9.072 -22.301 1.00 90.44 227 LEU A O 1
ATOM 1885 N N . ILE A 1 228 ? 28.949 7.800 -22.109 1.00 88.56 228 ILE A N 1
ATOM 1886 C CA . ILE A 1 228 ? 28.130 8.645 -22.985 1.00 88.56 228 ILE A CA 1
ATOM 1887 C C . ILE A 1 228 ? 27.990 10.041 -22.370 1.00 88.56 228 ILE A C 1
ATOM 1889 O O . ILE A 1 228 ? 28.277 11.019 -23.051 1.00 88.56 228 ILE A O 1
ATOM 1893 N N . ALA A 1 229 ? 27.654 10.139 -21.079 1.00 88.50 229 ALA A N 1
ATOM 1894 C CA . ALA A 1 229 ? 27.495 11.411 -20.377 1.00 88.50 229 ALA A CA 1
ATOM 1895 C C . ALA A 1 229 ? 28.768 12.277 -20.421 1.00 88.50 229 ALA A C 1
ATOM 1897 O O . ALA A 1 229 ? 28.697 13.475 -20.711 1.00 88.50 229 ALA A O 1
ATOM 1898 N N . GLY A 1 230 ? 29.940 11.674 -20.189 1.00 86.00 230 GLY A N 1
ATOM 1899 C CA . GLY A 1 230 ? 31.234 12.353 -20.293 1.00 86.00 230 GLY A CA 1
ATOM 1900 C C . GLY A 1 230 ? 31.495 12.902 -21.697 1.00 86.00 230 GLY A C 1
ATOM 1901 O O . GLY A 1 230 ? 31.940 14.039 -21.841 1.00 86.00 230 GLY A O 1
ATOM 1902 N N . ASN A 1 231 ? 31.115 12.139 -22.724 1.00 81.81 231 ASN A N 1
ATOM 1903 C CA . ASN A 1 231 ? 31.241 12.518 -24.133 1.00 81.81 231 ASN A CA 1
ATOM 1904 C C . ASN A 1 231 ? 30.165 13.505 -24.619 1.00 81.81 231 ASN A C 1
ATOM 1906 O O . ASN A 1 231 ? 30.253 13.982 -25.749 1.00 81.81 231 ASN A O 1
ATOM 1910 N N . THR A 1 232 ? 29.153 13.799 -23.798 1.00 81.88 232 THR A N 1
ATOM 1911 C CA . THR A 1 232 ? 28.111 14.807 -24.068 1.00 81.88 232 THR A CA 1
ATOM 1912 C C . THR A 1 232 ? 28.291 16.093 -23.260 1.00 81.88 232 THR A C 1
ATOM 1914 O O . THR A 1 232 ? 27.473 17.006 -23.359 1.00 81.88 232 THR A O 1
ATOM 1917 N N . ARG A 1 233 ? 29.341 16.190 -22.434 1.00 78.12 233 ARG A N 1
ATOM 1918 C CA . ARG A 1 233 ? 29.554 17.340 -21.552 1.00 78.12 233 ARG A CA 1
ATOM 1919 C C . ARG A 1 233 ? 29.856 18.595 -22.372 1.00 78.12 233 ARG A C 1
ATOM 1921 O O . ARG A 1 233 ? 30.859 18.659 -23.077 1.00 78.12 233 ARG A O 1
ATOM 1928 N N . GLN A 1 234 ? 29.014 19.612 -22.228 1.00 76.62 234 GLN A N 1
ATOM 1929 C CA . GLN A 1 234 ? 29.225 20.934 -22.814 1.00 76.62 234 GLN A CA 1
ATOM 1930 C C . GLN A 1 234 ? 29.314 22.011 -21.733 1.00 76.62 234 GLN A C 1
ATOM 1932 O O . GLN A 1 234 ? 28.918 21.804 -20.585 1.00 76.62 234 GLN A O 1
ATOM 1937 N N . ASN A 1 235 ? 29.872 23.165 -22.096 1.00 74.25 235 ASN A N 1
ATOM 1938 C CA . ASN A 1 235 ? 29.874 24.329 -21.222 1.00 74.25 235 ASN A CA 1
ATOM 1939 C C . ASN A 1 235 ? 28.434 24.849 -21.088 1.00 74.25 235 ASN A C 1
ATOM 1941 O O . ASN A 1 235 ? 27.783 25.104 -22.101 1.00 74.25 235 ASN A O 1
ATOM 1945 N N . ALA A 1 236 ? 27.952 25.029 -19.855 1.00 72.75 236 ALA A N 1
ATOM 1946 C CA . ALA A 1 236 ? 26.579 25.452 -19.568 1.00 72.75 236 ALA A CA 1
ATOM 1947 C C . ALA A 1 236 ? 26.194 26.770 -20.267 1.00 72.75 236 ALA A C 1
ATOM 1949 O O . ALA A 1 236 ? 25.032 26.977 -20.597 1.00 72.75 236 ALA A O 1
ATOM 1950 N N . ASN A 1 237 ? 27.179 27.625 -20.560 1.00 76.81 237 ASN A N 1
ATOM 1951 C CA . ASN A 1 237 ? 26.960 28.921 -21.203 1.00 76.81 237 ASN A CA 1
ATOM 1952 C C . ASN A 1 237 ? 26.895 28.851 -22.741 1.00 76.81 237 ASN A C 1
ATOM 1954 O O . ASN A 1 237 ? 26.658 29.873 -23.382 1.00 76.81 237 ASN A O 1
ATOM 1958 N N . ARG A 1 238 ? 27.144 27.685 -23.359 1.00 74.88 238 ARG A N 1
ATOM 1959 C CA . ARG A 1 238 ? 27.118 27.525 -24.821 1.00 74.88 238 ARG A CA 1
ATOM 1960 C C . ARG A 1 238 ? 26.820 26.082 -25.224 1.00 74.88 238 ARG A C 1
ATOM 1962 O O . ARG A 1 238 ? 27.733 25.317 -25.534 1.00 74.88 238 ARG A O 1
ATOM 1969 N N . ILE A 1 239 ? 25.533 25.740 -25.252 1.00 79.00 239 ILE A N 1
ATOM 1970 C CA . ILE A 1 239 ? 25.066 24.458 -25.783 1.00 79.00 239 ILE A CA 1
ATOM 1971 C C . ILE A 1 239 ? 25.006 24.550 -27.313 1.00 79.00 239 ILE A C 1
ATOM 1973 O O . ILE A 1 239 ? 24.307 25.403 -27.858 1.00 79.00 239 ILE A O 1
ATOM 1977 N N . VAL A 1 240 ? 25.748 23.691 -28.009 1.00 83.19 240 VAL A N 1
ATOM 1978 C CA . VAL A 1 240 ? 25.737 23.580 -29.474 1.00 83.19 240 VAL A CA 1
ATOM 1979 C C . VAL A 1 240 ? 25.141 22.235 -29.851 1.00 83.19 240 VAL A C 1
ATOM 1981 O O . VAL A 1 240 ? 25.790 21.206 -29.675 1.00 83.19 240 VAL A O 1
ATOM 1984 N N . TRP A 1 241 ? 23.928 22.250 -30.400 1.00 81.56 241 TRP A N 1
ATOM 1985 C CA . TRP A 1 241 ? 23.261 21.064 -30.932 1.00 81.56 241 TRP A CA 1
ATOM 1986 C C . TRP A 1 241 ? 23.859 20.679 -32.287 1.00 81.56 241 TRP A C 1
ATOM 1988 O O . TRP A 1 241 ? 23.515 21.256 -33.315 1.00 81.56 241 TRP A O 1
ATOM 1998 N N . ASN A 1 242 ? 24.783 19.720 -32.280 1.00 84.31 242 ASN A N 1
ATOM 1999 C CA . ASN A 1 242 ? 25.333 19.103 -33.487 1.00 84.31 242 ASN A CA 1
ATOM 2000 C C . ASN A 1 242 ? 24.755 17.689 -33.689 1.00 84.31 242 ASN A C 1
ATOM 2002 O O . ASN A 1 242 ? 24.051 17.160 -32.823 1.00 84.31 242 ASN A O 1
ATOM 2006 N N . GLU A 1 243 ? 25.037 17.073 -34.838 1.00 82.50 243 GLU A N 1
ATOM 2007 C CA . GLU A 1 243 ? 24.541 15.728 -35.172 1.00 82.50 243 GLU A CA 1
ATOM 2008 C C . GLU A 1 243 ? 24.965 14.676 -34.133 1.00 82.50 243 GLU A C 1
ATOM 2010 O O . GLU A 1 243 ? 24.157 13.845 -33.721 1.00 82.50 243 GLU A O 1
ATOM 2015 N N . ASP A 1 244 ? 26.199 14.772 -33.632 1.00 83.44 244 ASP A N 1
ATOM 2016 C CA . ASP A 1 244 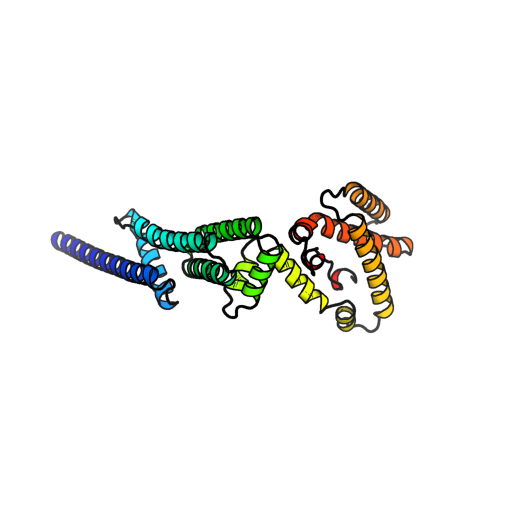? 26.751 13.866 -32.622 1.00 83.44 244 ASP A CA 1
ATOM 2017 C C . ASP A 1 244 ? 25.976 13.918 -31.291 1.00 83.44 244 ASP A C 1
ATOM 2019 O O . ASP A 1 244 ? 25.597 12.878 -30.748 1.00 83.44 244 ASP A O 1
ATOM 2023 N N . LEU A 1 245 ? 25.653 15.111 -30.781 1.00 83.25 245 LEU A N 1
ATOM 2024 C CA . LEU A 1 245 ? 24.813 15.259 -29.588 1.00 83.25 245 LEU A CA 1
ATOM 2025 C C . LEU A 1 245 ? 23.372 14.830 -29.823 1.00 83.25 245 LEU A C 1
ATOM 2027 O O . LEU A 1 245 ? 22.779 14.183 -28.960 1.00 83.25 245 LEU A O 1
ATOM 2031 N N . THR A 1 246 ? 22.824 15.178 -30.986 1.00 81.06 246 THR A N 1
ATOM 2032 C CA . THR A 1 246 ? 21.452 14.819 -31.364 1.00 81.06 246 THR A CA 1
ATOM 2033 C C . THR A 1 246 ? 21.273 13.300 -31.394 1.00 81.06 246 THR A C 1
ATOM 2035 O O . THR A 1 246 ? 20.194 12.803 -31.085 1.00 81.06 246 THR A O 1
ATOM 2038 N N . TYR A 1 247 ? 22.342 12.555 -31.684 1.00 81.88 247 TYR A N 1
ATOM 2039 C CA . TYR A 1 247 ? 22.378 11.098 -31.597 1.00 81.88 247 TYR A CA 1
ATOM 2040 C C . TYR A 1 247 ? 22.665 10.569 -30.177 1.00 81.88 247 TYR A C 1
ATOM 2042 O O . TYR A 1 247 ? 22.031 9.616 -29.717 1.00 81.88 247 TYR A O 1
ATOM 2050 N N . LYS A 1 248 ? 23.616 11.170 -29.448 1.00 85.31 248 LYS A N 1
ATOM 2051 C CA . LYS A 1 248 ? 24.046 10.683 -28.122 1.00 85.31 248 LYS A CA 1
ATOM 2052 C C . LYS A 1 248 ? 23.020 10.919 -27.014 1.00 85.31 248 LYS A C 1
ATOM 2054 O O . LYS A 1 248 ? 22.888 10.061 -26.142 1.00 85.31 248 LYS A O 1
ATOM 2059 N N . VAL A 1 249 ? 22.303 12.044 -27.026 1.00 86.00 249 VAL A N 1
ATOM 2060 C CA . VAL A 1 249 ? 21.354 12.412 -25.958 1.00 86.00 249 VAL A CA 1
ATOM 2061 C C . VAL A 1 249 ? 20.178 11.425 -25.855 1.00 86.00 249 VAL A C 1
ATOM 2063 O O . VAL A 1 249 ? 19.954 10.919 -24.754 1.00 86.00 249 VAL A O 1
ATOM 2066 N N . PRO A 1 250 ? 19.481 11.041 -26.945 1.00 85.44 250 PRO A N 1
ATOM 2067 C CA . PRO A 1 250 ? 18.422 10.029 -26.872 1.00 85.44 250 PRO A CA 1
ATOM 2068 C C . PRO A 1 250 ? 18.919 8.673 -26.360 1.00 85.44 250 PRO A C 1
ATOM 2070 O O . PRO A 1 250 ? 18.250 8.015 -25.561 1.00 85.44 250 PRO A O 1
ATOM 2073 N N . ARG A 1 251 ? 20.129 8.264 -26.759 1.00 87.44 251 ARG A N 1
ATOM 2074 C CA . ARG A 1 251 ? 20.748 7.016 -26.290 1.00 87.44 251 ARG A CA 1
ATOM 2075 C C . ARG A 1 251 ? 21.109 7.077 -24.805 1.00 87.44 251 ARG A C 1
ATOM 2077 O O . ARG A 1 251 ? 20.907 6.102 -24.084 1.00 87.44 251 ARG A O 1
ATOM 2084 N N . LEU A 1 252 ? 21.601 8.225 -24.336 1.00 90.75 252 LEU A N 1
ATOM 2085 C CA . LEU A 1 252 ? 21.834 8.476 -22.916 1.00 90.75 252 LEU A CA 1
ATOM 2086 C C . LEU A 1 252 ? 20.524 8.388 -22.124 1.00 90.75 252 LEU A C 1
ATOM 2088 O O . LEU A 1 252 ? 20.466 7.660 -21.135 1.00 90.75 252 LEU A O 1
ATOM 2092 N N . ALA A 1 253 ? 19.470 9.067 -22.585 1.00 90.94 253 ALA A N 1
ATOM 2093 C CA . ALA A 1 253 ? 18.147 9.023 -21.965 1.00 90.94 253 ALA A CA 1
ATOM 2094 C C . ALA A 1 253 ? 17.603 7.589 -21.907 1.00 90.94 253 ALA A C 1
ATOM 2096 O O . ALA A 1 253 ? 17.138 7.148 -20.858 1.00 90.94 253 ALA A O 1
ATOM 2097 N N . THR A 1 254 ? 17.739 6.832 -22.999 1.00 92.12 254 THR A N 1
ATOM 2098 C CA . THR A 1 254 ? 17.336 5.421 -23.076 1.00 92.12 254 THR A CA 1
ATOM 2099 C C . THR A 1 254 ? 17.998 4.583 -21.988 1.00 92.12 254 THR A C 1
ATOM 2101 O O . THR A 1 254 ? 17.313 3.893 -21.234 1.00 92.12 254 THR A O 1
ATOM 2104 N N . ASN A 1 255 ? 19.322 4.686 -21.856 1.00 92.88 255 ASN A N 1
ATOM 2105 C CA . ASN A 1 255 ? 20.062 3.930 -20.851 1.00 92.88 255 ASN A CA 1
ATOM 2106 C C . ASN A 1 255 ? 19.701 4.362 -19.422 1.00 92.88 255 ASN A C 1
ATOM 2108 O O . ASN A 1 255 ? 19.601 3.510 -18.543 1.00 92.88 255 ASN A O 1
ATOM 2112 N N . ILE A 1 256 ? 19.474 5.660 -19.185 1.00 94.06 256 ILE A N 1
ATOM 2113 C CA . ILE A 1 256 ? 19.045 6.183 -17.878 1.00 94.06 256 ILE A CA 1
ATOM 2114 C C . ILE A 1 256 ? 17.666 5.633 -17.499 1.00 94.06 256 ILE A C 1
ATOM 2116 O O . ILE A 1 256 ? 17.499 5.133 -16.386 1.00 94.06 256 ILE A O 1
ATOM 2120 N N . PHE A 1 257 ? 16.686 5.682 -18.407 1.00 95.25 257 PHE A N 1
ATOM 2121 C CA . PHE A 1 257 ? 15.353 5.138 -18.143 1.00 95.25 257 PHE A CA 1
ATOM 2122 C C . PHE A 1 257 ? 15.384 3.620 -17.968 1.00 95.25 257 PHE A C 1
ATOM 2124 O O . PHE A 1 257 ? 14.742 3.112 -17.053 1.00 95.25 257 PHE A O 1
ATOM 2131 N N . ALA A 1 258 ? 16.165 2.898 -18.777 1.00 95.31 258 ALA A N 1
ATOM 2132 C CA . ALA A 1 258 ? 16.357 1.462 -18.601 1.00 95.31 258 ALA A CA 1
ATOM 2133 C C . ALA A 1 258 ? 16.961 1.145 -17.226 1.00 95.31 258 ALA A C 1
ATOM 2135 O O . ALA A 1 258 ? 16.434 0.293 -16.514 1.00 95.31 258 ALA A O 1
ATOM 2136 N N . LEU A 1 259 ? 18.006 1.869 -16.807 1.00 95.56 259 LEU A N 1
ATOM 2137 C CA . LEU A 1 259 ? 18.613 1.705 -15.486 1.00 95.56 259 LEU A CA 1
ATOM 2138 C C . LEU A 1 259 ? 17.593 1.958 -14.369 1.00 95.56 259 LEU A C 1
ATOM 2140 O O . LEU A 1 259 ? 17.488 1.151 -13.449 1.00 95.56 259 LEU A O 1
ATOM 2144 N N . TRP A 1 260 ? 16.822 3.042 -14.465 1.00 95.19 260 TRP A N 1
ATOM 2145 C CA . TRP A 1 260 ? 15.784 3.380 -13.491 1.00 95.19 260 TRP A CA 1
ATOM 2146 C C . TRP A 1 260 ? 14.696 2.302 -13.389 1.00 95.19 260 TRP A C 1
ATOM 2148 O O . TRP A 1 260 ? 14.303 1.940 -12.280 1.00 95.19 260 TRP A O 1
ATOM 2158 N N . THR A 1 261 ? 14.242 1.758 -14.522 1.00 95.25 261 THR A N 1
ATOM 2159 C CA . THR A 1 261 ? 13.298 0.633 -14.562 1.00 95.25 261 THR A CA 1
ATOM 2160 C C . THR A 1 261 ? 13.878 -0.604 -13.879 1.00 95.25 261 THR A C 1
ATOM 2162 O O . THR A 1 261 ? 13.219 -1.202 -13.031 1.00 95.25 261 THR A O 1
ATOM 2165 N N . LEU A 1 262 ? 15.115 -0.973 -14.220 1.00 95.31 262 LEU A N 1
ATOM 2166 C CA . LEU A 1 262 ? 15.780 -2.183 -13.728 1.00 95.31 262 LEU A CA 1
ATOM 2167 C C . LEU A 1 262 ? 16.080 -2.113 -12.224 1.00 95.31 262 LEU A C 1
ATOM 2169 O O . LEU A 1 262 ? 15.854 -3.085 -11.511 1.00 95.31 262 LEU A O 1
ATOM 2173 N N . GLN A 1 263 ? 16.504 -0.950 -11.719 1.00 93.31 263 GLN A N 1
ATOM 2174 C CA . GLN A 1 263 ? 16.735 -0.717 -10.285 1.00 93.31 263 GLN A CA 1
ATOM 2175 C C . GLN A 1 263 ? 15.469 -0.839 -9.428 1.00 93.31 263 GLN A C 1
ATOM 2177 O O . GLN A 1 263 ? 15.568 -0.934 -8.209 1.00 93.31 263 GLN A O 1
ATOM 2182 N N . LYS A 1 264 ? 14.286 -0.796 -10.048 1.00 92.44 264 LYS A N 1
ATOM 2183 C CA . LYS A 1 264 ? 12.987 -0.868 -9.373 1.00 92.44 264 LYS A CA 1
ATOM 2184 C C . LYS A 1 264 ? 12.145 -2.055 -9.841 1.00 92.44 264 LYS A C 1
ATOM 2186 O O . LYS A 1 264 ? 10.919 -2.024 -9.744 1.00 92.44 264 LYS A O 1
ATOM 2191 N N . ALA A 1 265 ? 12.791 -3.086 -10.376 1.00 94.12 265 ALA A N 1
ATOM 2192 C CA . ALA A 1 265 ? 12.116 -4.254 -10.925 1.00 94.12 265 ALA A CA 1
ATOM 2193 C C . ALA A 1 265 ? 11.648 -5.262 -9.861 1.00 94.12 265 ALA A C 1
ATOM 2195 O O . ALA A 1 265 ? 11.076 -6.284 -10.227 1.00 94.12 265 ALA A O 1
ATOM 2196 N N . ASP A 1 266 ? 11.842 -4.995 -8.565 1.00 92.38 266 ASP A N 1
ATOM 2197 C CA . ASP A 1 266 ? 11.416 -5.898 -7.485 1.00 92.38 266 ASP A CA 1
ATOM 2198 C C . ASP A 1 266 ? 9.946 -6.306 -7.641 1.00 92.38 266 ASP A C 1
ATOM 2200 O O . ASP A 1 266 ? 9.616 -7.488 -7.609 1.00 92.38 266 ASP A O 1
ATOM 2204 N N . HIS A 1 267 ? 9.066 -5.345 -7.939 1.00 92.56 267 HIS A N 1
ATOM 2205 C CA . HIS A 1 267 ? 7.642 -5.611 -8.154 1.00 92.56 267 HIS A CA 1
ATOM 2206 C C . HIS A 1 267 ? 7.356 -6.518 -9.357 1.00 92.56 267 HIS A C 1
ATOM 2208 O O . HIS A 1 267 ? 6.372 -7.251 -9.331 1.00 92.56 267 HIS A O 1
ATOM 2214 N N . TYR A 1 268 ? 8.195 -6.488 -10.397 1.00 93.94 268 TYR A N 1
ATOM 2215 C CA . TYR A 1 268 ? 8.073 -7.388 -11.544 1.00 93.94 268 TYR A CA 1
ATOM 2216 C C . TYR A 1 268 ? 8.371 -8.834 -11.145 1.00 93.94 268 TYR A C 1
ATOM 2218 O O . TYR A 1 268 ? 7.645 -9.738 -11.553 1.00 93.94 268 TYR A O 1
ATOM 2226 N N . PHE A 1 269 ? 9.395 -9.061 -10.319 1.00 92.06 269 PHE A N 1
ATOM 2227 C CA . PHE A 1 269 ? 9.710 -10.404 -9.824 1.00 92.06 269 PHE A CA 1
ATOM 2228 C C . PHE A 1 269 ? 8.694 -10.885 -8.788 1.00 92.06 269 PHE A C 1
ATOM 2230 O O . PHE A 1 269 ? 8.301 -12.044 -8.808 1.00 92.06 269 PHE A O 1
ATOM 2237 N N . GLU A 1 270 ? 8.185 -9.992 -7.938 1.00 88.44 270 GLU A N 1
ATOM 2238 C CA . GLU A 1 270 ? 7.083 -10.316 -7.025 1.00 88.44 270 GLU A CA 1
ATOM 2239 C C . GLU A 1 270 ? 5.777 -10.685 -7.749 1.00 88.44 270 GLU A C 1
ATOM 2241 O O . GLU A 1 270 ? 4.910 -11.312 -7.145 1.00 88.44 270 GLU A O 1
ATOM 2246 N N . ALA A 1 271 ? 5.619 -10.267 -9.006 1.00 89.94 271 ALA A N 1
ATOM 2247 C CA . ALA A 1 271 ? 4.458 -10.509 -9.859 1.00 89.94 271 ALA A CA 1
ATOM 2248 C C . ALA A 1 271 ? 4.633 -11.716 -10.801 1.00 89.94 271 ALA A C 1
ATOM 2250 O O . ALA A 1 271 ? 3.869 -11.870 -11.756 1.00 89.94 271 ALA A O 1
ATOM 2251 N N . GLU A 1 272 ? 5.642 -12.559 -10.570 1.00 89.06 272 GLU A N 1
ATOM 2252 C CA . GLU A 1 272 ? 5.896 -13.743 -11.390 1.00 89.06 272 GLU A CA 1
ATOM 2253 C C . GLU A 1 272 ? 4.653 -14.647 -11.495 1.00 89.06 272 GLU A C 1
ATOM 2255 O O . GLU A 1 272 ? 3.970 -14.936 -10.508 1.00 89.06 272 GLU A O 1
ATOM 2260 N N . GLY A 1 273 ? 4.341 -15.071 -12.723 1.00 85.62 273 GLY A N 1
ATOM 2261 C CA . GLY A 1 273 ? 3.177 -15.907 -13.030 1.00 85.62 273 GLY A CA 1
ATOM 2262 C C . GLY A 1 273 ? 1.870 -15.147 -13.292 1.00 85.62 273 GLY A C 1
ATOM 2263 O O . GLY A 1 273 ? 0.859 -15.786 -13.583 1.00 85.62 273 GLY A O 1
ATOM 2264 N N . LEU A 1 274 ? 1.860 -13.810 -13.220 1.00 90.06 274 LEU A N 1
ATOM 2265 C CA . LEU A 1 274 ? 0.734 -12.995 -13.689 1.00 90.06 274 LEU A CA 1
ATOM 2266 C C . LEU A 1 274 ? 0.790 -12.785 -15.210 1.00 90.06 274 LEU A C 1
ATOM 2268 O O . LEU A 1 274 ? 1.855 -12.530 -15.767 1.00 90.06 274 LEU A O 1
ATOM 2272 N N . GLU A 1 275 ? -0.364 -12.805 -15.885 1.00 88.50 275 GLU A N 1
ATOM 2273 C CA . GLU A 1 275 ? -0.452 -12.513 -17.330 1.00 88.50 275 GLU A CA 1
ATOM 2274 C C . GLU A 1 275 ? 0.033 -11.094 -17.670 1.00 88.50 275 GLU A C 1
ATOM 2276 O O . GLU A 1 275 ? 0.604 -10.848 -18.732 1.00 88.50 275 GLU A O 1
ATOM 2281 N N . ASP A 1 276 ? -0.160 -10.152 -16.747 1.00 88.94 276 ASP A N 1
ATOM 2282 C CA . ASP A 1 276 ? 0.152 -8.737 -16.900 1.00 88.94 276 ASP A CA 1
ATOM 2283 C C . ASP A 1 276 ? 1.446 -8.320 -16.180 1.00 88.94 276 ASP A C 1
ATOM 2285 O O . ASP A 1 276 ? 1.642 -7.138 -15.893 1.00 88.94 276 ASP A O 1
ATOM 2289 N N . GLN A 1 277 ? 2.363 -9.263 -15.922 1.00 91.25 277 GLN A N 1
ATOM 2290 C CA . GLN A 1 277 ? 3.612 -9.041 -15.175 1.00 91.25 277 GLN A CA 1
ATOM 2291 C C . GLN A 1 277 ? 4.413 -7.816 -15.662 1.00 91.25 277 GLN A C 1
ATOM 2293 O O . GLN A 1 277 ? 4.966 -7.066 -14.860 1.00 91.25 277 GLN A O 1
ATOM 2298 N N . ASN A 1 278 ? 4.422 -7.538 -16.969 1.00 91.19 278 ASN A N 1
ATOM 2299 C CA . ASN A 1 278 ? 5.111 -6.375 -17.549 1.00 91.19 278 ASN A CA 1
ATOM 2300 C C . ASN A 1 278 ? 4.597 -5.017 -17.036 1.00 91.19 278 ASN A C 1
ATOM 2302 O O . ASN A 1 278 ? 5.336 -4.030 -17.066 1.00 91.19 278 ASN A O 1
ATOM 2306 N N . ASN A 1 279 ? 3.356 -4.949 -16.549 1.00 93.12 279 ASN A N 1
ATOM 2307 C CA . ASN A 1 279 ? 2.801 -3.739 -15.948 1.00 93.12 279 ASN A CA 1
ATOM 2308 C C . ASN A 1 279 ? 3.392 -3.458 -14.560 1.00 93.12 279 ASN A C 1
ATOM 2310 O O . ASN A 1 279 ? 3.226 -2.358 -14.049 1.00 93.12 279 ASN A O 1
ATOM 2314 N N . TYR A 1 280 ? 4.120 -4.398 -13.959 1.00 94.38 280 TYR A N 1
ATOM 2315 C CA . TYR A 1 280 ? 4.797 -4.202 -12.676 1.00 94.38 280 TYR A CA 1
ATOM 2316 C C . TYR A 1 280 ? 6.213 -3.618 -12.822 1.00 94.38 280 TYR A C 1
ATOM 2318 O O . TYR A 1 280 ? 6.895 -3.399 -11.823 1.00 94.38 280 TYR A O 1
ATOM 2326 N N . LEU A 1 281 ? 6.660 -3.322 -14.048 1.00 94.25 281 LEU A N 1
ATOM 2327 C CA . LEU A 1 281 ? 7.876 -2.547 -14.298 1.00 94.25 281 LEU A CA 1
ATOM 2328 C C . LEU A 1 281 ? 7.567 -1.053 -14.317 1.00 94.25 281 LEU A C 1
ATOM 2330 O O . LEU A 1 281 ? 6.557 -0.619 -14.861 1.00 94.25 281 LEU A O 1
ATOM 2334 N N . PHE A 1 282 ? 8.475 -0.235 -13.796 1.00 92.62 282 PHE A N 1
ATOM 2335 C CA . PHE A 1 282 ? 8.403 1.205 -14.021 1.00 92.62 282 PHE A CA 1
ATOM 2336 C C . PHE A 1 282 ? 8.610 1.511 -15.506 1.00 92.62 282 PHE A C 1
ATOM 2338 O O . PHE A 1 282 ? 9.605 1.075 -16.083 1.00 92.62 282 PHE A O 1
ATOM 2345 N N . GLN A 1 283 ? 7.698 2.269 -16.116 1.00 90.38 283 GLN A N 1
ATOM 2346 C CA . GLN A 1 283 ? 7.757 2.622 -17.536 1.00 90.38 283 GLN A CA 1
ATOM 2347 C C . GLN A 1 283 ? 7.865 4.144 -17.707 1.00 90.38 283 GLN A C 1
ATOM 2349 O O . GLN A 1 283 ? 7.169 4.883 -17.002 1.00 90.38 283 GLN A O 1
ATOM 2354 N N . PRO A 1 284 ? 8.724 4.641 -18.617 1.00 90.00 284 PRO A N 1
ATOM 2355 C CA . PRO A 1 284 ? 8.759 6.058 -18.951 1.00 90.00 284 PRO A CA 1
ATOM 2356 C C . PRO A 1 284 ? 7.454 6.467 -19.644 1.00 90.00 284 PRO A C 1
ATOM 2358 O O . PRO A 1 284 ? 6.967 5.787 -20.548 1.00 90.00 284 PRO A O 1
ATOM 2361 N N . HIS A 1 285 ? 6.887 7.601 -19.240 1.00 87.19 285 HIS A N 1
ATOM 2362 C CA . HIS A 1 285 ? 5.716 8.167 -19.900 1.00 87.19 285 HIS A CA 1
ATOM 2363 C C . HIS A 1 285 ? 6.120 8.794 -21.242 1.00 87.19 285 HIS A C 1
ATOM 2365 O O . HIS A 1 285 ? 7.151 9.461 -21.327 1.00 87.19 285 HIS A O 1
ATOM 2371 N N . ALA A 1 286 ? 5.288 8.669 -22.282 1.00 84.56 286 ALA A N 1
ATOM 2372 C CA . ALA A 1 286 ? 5.608 9.190 -23.619 1.00 84.56 286 ALA A CA 1
ATOM 2373 C C . ALA A 1 286 ? 5.916 10.702 -23.634 1.00 84.56 286 ALA A C 1
ATOM 2375 O O . ALA A 1 286 ? 6.784 11.161 -24.371 1.00 84.56 286 ALA A O 1
ATOM 2376 N N . ALA A 1 287 ? 5.267 11.479 -22.764 1.00 81.62 287 ALA A N 1
ATOM 2377 C CA . ALA A 1 287 ? 5.557 12.908 -22.595 1.00 81.62 287 ALA A CA 1
ATOM 2378 C C . ALA A 1 287 ? 6.955 13.217 -22.014 1.00 81.62 287 ALA A C 1
ATOM 2380 O O . ALA A 1 287 ? 7.464 14.305 -22.242 1.00 81.62 287 ALA A O 1
ATOM 2381 N N . GLN A 1 288 ? 7.585 12.294 -21.278 1.00 80.00 288 GLN A N 1
ATOM 2382 C CA . GLN A 1 288 ? 8.921 12.499 -20.688 1.00 80.00 288 GLN A CA 1
ATOM 2383 C C . GLN A 1 288 ? 10.056 12.276 -21.693 1.00 80.00 288 GLN A C 1
ATOM 2385 O O . GLN A 1 288 ? 11.178 12.702 -21.451 1.00 80.00 288 GLN A O 1
ATOM 2390 N N . VAL A 1 289 ? 9.767 11.575 -22.790 1.00 74.12 289 VAL A N 1
ATOM 2391 C CA . VAL A 1 289 ? 10.744 11.176 -23.813 1.00 74.12 289 VAL A CA 1
ATOM 2392 C C . VAL A 1 289 ? 10.803 12.189 -24.967 1.00 74.12 289 VAL A C 1
ATOM 2394 O O . VAL A 1 289 ? 11.799 12.248 -25.677 1.00 74.12 289 VAL A O 1
ATOM 2397 N N . ASN A 1 290 ? 9.751 12.997 -25.146 1.00 57.00 290 ASN A N 1
ATOM 2398 C CA . ASN A 1 290 ? 9.611 13.954 -26.255 1.00 57.00 290 ASN A CA 1
ATOM 2399 C C . ASN A 1 290 ? 9.960 15.414 -25.901 1.00 57.00 290 ASN A C 1
ATOM 2401 O O . ASN A 1 290 ? 9.610 16.312 -26.668 1.00 57.00 290 ASN A O 1
ATOM 2405 N N . LEU A 1 291 ? 10.605 15.654 -24.756 1.00 49.91 291 LEU A N 1
ATOM 2406 C CA . LEU A 1 291 ? 11.165 16.956 -24.362 1.00 49.91 291 LEU A CA 1
ATOM 2407 C C . LEU A 1 291 ? 12.664 16.992 -24.668 1.00 49.91 291 LEU A C 1
ATOM 2409 O O . LEU A 1 291 ? 13.127 18.046 -25.155 1.00 49.91 291 LEU A O 1
#

Secondary structure (DSSP, 8-state):
-HHHHHHHHHHHHHHHHHHHHHHHHHHHHHHHHHHHHSS--HHHHHHHHHHHHHHHHHTTTS---HHHHHHHHHHHHHHHHHHHHH--SHHHHHHHHHHHHHHHHH-GGGHHHHHHHHHHHHHHHHHHHHHHHHHHHHHHHHH-TTSHHHHHHHH-GGGHHHHHHHHHHHHTTS-HHHHHHT---TT--HHHHHHHHHHHHHHHHHHHHHH-STT---HHHHHHHHHHHHHT---TT-----HHHHHHHHHHHHHHHHHHHHTTTHHHHHTTT-TTGGGGS----HHHH--

pLDDT: mean 90.86, std 7.06, range [49.91, 98.5]

Foldseek 3Di:
DVVVVVVVVVVVVVVVVVVLVVLLVLLVVLLVVCLPVLDDDLVSLVSNQVSLVVCVVCVVPDPDPNVVSVVSVVVSLVVLLVCLVVPDDLVSVLVSLLSLLNCLVSRVVCVVVSLVVSLVSLVVCCVVPAQVSSLVSLVVLVPDPPCSSVVNLVPHPSNPLVVLLVVLVVLVVCALVVVLVPDDDPPDPSVVLVVLLVVLVVLLVVLLVVQADPDGDCVVLVVVLVVLVVVLDDDPVDDDDDPSNVVSVSVSVSSVQSVVQRVQCPSLVSNPPDPSSVSSTDDDRSVVSRD

Sequence (291 aa):
MQNDIHKIEQECLELLETKIKTICSSVDKLLTKFSQENILTRVEYDHFNLYYGNLISIRQEIKVHIEKIEEVIFDKIQMWECSIKKESTVQDVTMNLKNMKRVSNNIPSFKIKINERIDEMLKCYKTTHGAMTFARLGTIFNQGRDGIGQSIISEHKSFQGYSLSLFNLRTQRHNIHYVLDQLNGNFVDKKQLLKRYDEFHDIYKKTVKENLSPNMKLDKLILDIKLIAGNTRQNANRIVWNEDLTYKVPRLATNIFALWTLQKADHYFEAEGLEDQNNYLFQPHAAQVNL